Protein AF-A0A968E203-F1 (afdb_monomer)

Structure (mmCIF, N/CA/C/O backbone):
data_AF-A0A968E203-F1
#
_entry.id   AF-A0A968E203-F1
#
loop_
_atom_site.group_PDB
_atom_site.id
_atom_site.type_symbol
_atom_site.label_atom_id
_atom_site.label_alt_id
_atom_site.label_comp_id
_atom_site.label_asym_id
_atom_site.label_entity_id
_atom_site.label_seq_id
_atom_site.pdbx_PDB_ins_code
_atom_site.Cartn_x
_atom_site.Cartn_y
_atom_site.Cartn_z
_atom_site.occupancy
_atom_site.B_iso_or_equiv
_atom_site.auth_seq_id
_atom_site.auth_comp_id
_atom_site.auth_asym_id
_atom_site.auth_atom_id
_atom_site.pdbx_PDB_model_num
ATOM 1 N N . MET A 1 1 ? 39.521 -12.744 -16.227 1.00 68.19 1 MET A N 1
ATOM 2 C CA . MET A 1 1 ? 39.296 -13.565 -17.436 1.00 68.19 1 MET A CA 1
ATOM 3 C C . MET A 1 1 ? 38.280 -12.850 -18.309 1.00 68.19 1 MET A C 1
ATOM 5 O O . MET A 1 1 ? 37.305 -12.349 -17.764 1.00 68.19 1 MET A O 1
ATOM 9 N N . SER A 1 2 ? 38.528 -12.740 -19.611 1.00 76.44 2 SER A N 1
ATOM 10 C CA . SER A 1 2 ? 37.614 -12.122 -20.578 1.00 76.44 2 SER A CA 1
ATOM 11 C C . SER A 1 2 ? 37.130 -13.178 -21.565 1.00 76.44 2 SER A C 1
ATOM 13 O O . SER A 1 2 ? 37.914 -14.000 -22.032 1.00 76.44 2 SER A O 1
ATOM 15 N N . PHE A 1 3 ? 35.841 -13.147 -21.887 1.00 80.88 3 PHE A N 1
ATOM 16 C CA . PHE A 1 3 ? 35.245 -14.023 -22.888 1.00 80.88 3 PHE A CA 1
ATOM 17 C C . PHE A 1 3 ? 34.703 -13.145 -24.016 1.00 80.88 3 PHE A C 1
ATOM 19 O O . PHE A 1 3 ? 33.718 -12.440 -23.791 1.00 80.88 3 PHE A O 1
ATOM 26 N N . PRO A 1 4 ? 35.349 -13.117 -25.195 1.00 82.75 4 PRO A N 1
ATOM 27 C CA . PRO A 1 4 ? 34.879 -12.295 -26.304 1.00 82.75 4 PRO A CA 1
ATOM 28 C C . PRO A 1 4 ? 33.542 -12.841 -26.801 1.00 82.75 4 PRO A C 1
ATOM 30 O O . PRO A 1 4 ? 33.417 -14.052 -26.957 1.00 82.75 4 PRO A O 1
ATOM 33 N N . ILE A 1 5 ? 32.559 -11.980 -27.048 1.00 83.62 5 ILE A N 1
ATOM 34 C CA . ILE A 1 5 ? 31.243 -12.331 -27.600 1.00 83.62 5 ILE A CA 1
ATOM 35 C C . ILE A 1 5 ? 31.051 -11.476 -28.849 1.00 83.62 5 ILE A C 1
ATOM 37 O O . ILE A 1 5 ? 31.322 -10.277 -28.800 1.00 83.62 5 ILE A O 1
ATOM 41 N N . THR A 1 6 ? 30.584 -12.084 -29.935 1.00 85.69 6 THR A N 1
ATOM 42 C CA . THR A 1 6 ? 30.225 -11.371 -31.163 1.00 85.69 6 THR A CA 1
ATOM 43 C C . THR A 1 6 ? 28.711 -11.246 -31.2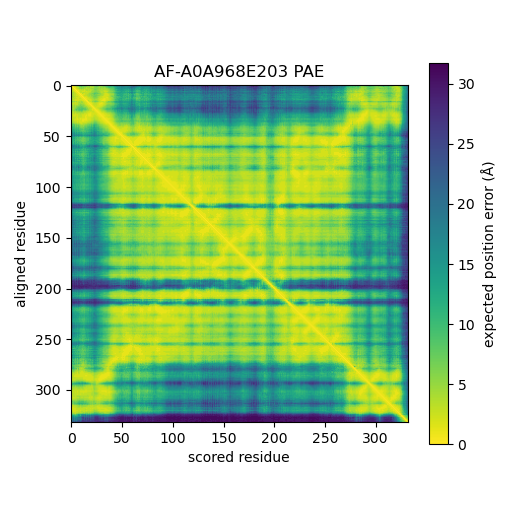18 1.00 85.69 6 THR A C 1
ATOM 45 O O . THR A 1 6 ? 28.013 -12.226 -30.968 1.00 85.69 6 THR A O 1
ATOM 48 N N . VAL A 1 7 ? 28.235 -10.044 -31.520 1.00 84.88 7 VAL A N 1
ATOM 49 C CA . VAL A 1 7 ? 26.845 -9.751 -31.876 1.00 84.88 7 VAL A CA 1
ATOM 50 C C . VAL A 1 7 ? 26.888 -9.304 -33.331 1.00 84.88 7 VAL A C 1
ATOM 52 O O . VAL A 1 7 ? 27.714 -8.463 -33.687 1.00 84.88 7 VAL A O 1
ATOM 55 N N . SER A 1 8 ? 26.065 -9.922 -34.167 1.00 85.94 8 SER A N 1
ATOM 56 C CA . SER A 1 8 ? 26.060 -9.747 -35.621 1.00 85.94 8 SER A CA 1
ATOM 57 C C . SER A 1 8 ? 25.568 -8.354 -36.017 1.00 85.94 8 SER A C 1
ATOM 59 O O . SER A 1 8 ? 26.107 -7.747 -36.939 1.00 85.94 8 SER A O 1
ATOM 61 N N . ASP A 1 9 ? 24.582 -7.830 -35.285 1.00 86.25 9 ASP A N 1
ATOM 62 C CA . ASP A 1 9 ? 24.093 -6.457 -35.408 1.00 86.25 9 ASP A CA 1
ATOM 63 C C . ASP A 1 9 ? 23.721 -5.906 -34.026 1.00 86.25 9 ASP A C 1
ATOM 65 O O . ASP A 1 9 ? 22.733 -6.316 -33.418 1.00 86.25 9 ASP A O 1
ATOM 69 N N . GLU A 1 10 ? 24.510 -4.951 -33.529 1.00 86.75 10 GLU A N 1
ATOM 70 C CA . GLU A 1 10 ? 24.298 -4.340 -32.212 1.00 86.75 10 GLU A CA 1
ATOM 71 C C . GLU A 1 10 ? 23.027 -3.482 -32.118 1.00 86.75 10 GLU A C 1
ATOM 73 O O . GLU A 1 10 ? 22.681 -3.034 -31.027 1.00 86.75 10 GLU A O 1
ATOM 78 N N . ASN A 1 11 ? 22.321 -3.226 -33.221 1.00 88.19 11 ASN A N 1
ATOM 79 C CA . ASN A 1 11 ? 21.019 -2.566 -33.168 1.00 88.19 11 ASN A CA 1
ATOM 80 C C . ASN A 1 11 ? 19.871 -3.555 -33.000 1.00 88.19 11 ASN A C 1
ATOM 82 O O . ASN A 1 11 ? 18.779 -3.133 -32.642 1.00 88.19 11 ASN A O 1
ATOM 86 N N . ASN A 1 12 ? 20.105 -4.851 -33.194 1.00 86.75 12 ASN A N 1
ATOM 87 C CA . ASN A 1 12 ? 19.070 -5.868 -33.137 1.00 86.75 12 ASN A CA 1
ATOM 88 C C . ASN A 1 12 ? 19.218 -6.753 -31.903 1.00 86.75 12 ASN A C 1
ATOM 90 O O . ASN A 1 12 ? 20.306 -6.984 -31.380 1.00 86.75 12 ASN A O 1
ATOM 94 N N . GLN A 1 13 ? 18.086 -7.250 -31.402 1.00 89.88 13 GLN A N 1
ATOM 95 C CA . GLN A 1 13 ? 18.133 -8.290 -30.380 1.00 89.88 13 GLN A CA 1
ATOM 96 C C . GLN A 1 13 ? 18.672 -9.582 -30.999 1.00 89.88 13 GLN A C 1
ATOM 98 O O . GLN A 1 13 ? 18.236 -9.995 -32.072 1.00 89.88 13 GLN A O 1
ATOM 103 N N . GLU A 1 14 ? 19.572 -10.259 -30.295 1.00 91.50 14 GLU A N 1
ATOM 104 C CA . GLU A 1 14 ? 20.193 -11.488 -30.789 1.00 91.50 14 GLU A CA 1
ATOM 105 C C . GLU A 1 14 ? 20.149 -12.558 -29.704 1.00 91.50 14 GLU A C 1
ATOM 107 O O . GLU A 1 14 ? 20.505 -12.307 -28.551 1.00 91.50 14 GLU A O 1
ATOM 112 N N . LYS A 1 15 ? 19.686 -13.765 -30.045 1.00 91.75 15 LYS A N 1
ATOM 113 C CA . LYS A 1 15 ? 19.798 -14.904 -29.131 1.00 91.75 15 LYS A CA 1
ATOM 114 C C . LYS A 1 15 ? 21.260 -15.303 -29.037 1.00 91.75 15 LYS A C 1
ATOM 116 O O . LYS A 1 15 ? 21.910 -15.543 -30.046 1.00 91.75 15 LYS A O 1
ATOM 121 N N . LEU A 1 16 ? 21.739 -15.425 -27.812 1.00 89.62 16 LEU A N 1
ATOM 122 C CA . LEU A 1 16 ? 23.056 -15.959 -27.520 1.00 89.62 16 LEU A CA 1
ATOM 123 C C . LEU A 1 16 ? 22.850 -17.377 -26.991 1.00 89.62 16 LEU A C 1
ATOM 125 O O . LEU A 1 16 ? 21.969 -17.602 -26.166 1.00 89.62 16 LEU A O 1
ATOM 129 N N . ASP A 1 17 ? 23.647 -18.332 -27.455 1.00 85.19 17 ASP A N 1
ATOM 130 C CA . ASP A 1 17 ? 23.663 -19.681 -26.885 1.00 85.19 17 ASP A CA 1
ATOM 131 C C . ASP A 1 17 ? 25.101 -20.089 -26.595 1.00 85.19 17 ASP A C 1
ATOM 133 O O . ASP A 1 17 ? 25.714 -20.922 -27.260 1.00 85.19 17 ASP A O 1
ATOM 137 N N . ARG A 1 18 ? 25.693 -19.386 -25.627 1.00 88.50 18 ARG A N 1
ATOM 138 C CA . ARG A 1 18 ? 27.087 -19.591 -25.247 1.00 88.50 18 ARG A CA 1
ATOM 139 C C . ARG A 1 18 ? 27.204 -19.838 -23.760 1.00 88.50 18 ARG A C 1
ATOM 141 O O . ARG A 1 18 ? 26.765 -19.026 -22.951 1.00 88.50 18 ARG A O 1
ATOM 148 N N . VAL A 1 19 ? 27.858 -20.939 -23.412 1.00 89.62 19 VAL A N 1
ATOM 149 C CA . VAL A 1 19 ? 28.188 -21.294 -22.032 1.00 89.62 19 VAL A CA 1
ATOM 150 C C . VAL A 1 19 ? 29.647 -20.939 -21.768 1.00 89.62 19 VAL A C 1
ATOM 152 O O . VAL A 1 19 ? 30.545 -21.375 -22.484 1.00 89.62 19 VAL A O 1
ATOM 155 N N . LEU A 1 20 ? 29.879 -20.130 -20.741 1.00 88.25 20 LEU A N 1
ATOM 156 C CA . LEU A 1 20 ? 31.192 -19.684 -20.300 1.00 88.25 20 LEU A CA 1
ATOM 157 C C . LEU A 1 20 ? 31.508 -20.348 -18.951 1.00 88.25 20 LEU A C 1
ATOM 159 O O . LEU A 1 20 ? 30.847 -20.031 -17.956 1.00 88.25 20 LEU A O 1
ATOM 163 N N . PRO A 1 21 ? 32.474 -21.278 -18.888 1.00 84.69 21 PRO A N 1
ATOM 164 C CA . PRO A 1 21 ? 32.909 -21.844 -17.618 1.00 84.69 21 PRO A CA 1
ATOM 165 C C . PRO A 1 21 ? 33.742 -20.819 -16.842 1.00 84.69 21 PRO A C 1
ATOM 167 O O . PRO A 1 21 ? 34.572 -20.117 -17.419 1.00 84.69 21 PRO A O 1
ATOM 170 N N . VAL A 1 22 ? 33.568 -20.752 -15.523 1.00 82.69 22 VAL A N 1
ATOM 171 C CA . VAL A 1 22 ? 34.446 -19.953 -14.658 1.00 82.69 22 VAL A CA 1
ATOM 172 C C . VAL A 1 22 ? 35.556 -20.861 -14.133 1.00 82.69 22 VAL A C 1
ATOM 174 O O . VAL A 1 22 ? 35.322 -21.704 -13.267 1.00 82.69 22 VAL A O 1
ATOM 177 N N . MET A 1 23 ? 36.764 -20.703 -14.685 1.00 78.81 23 MET A N 1
ATOM 178 C CA . MET A 1 23 ? 37.922 -21.550 -14.365 1.00 78.81 23 MET A CA 1
ATOM 179 C C . MET A 1 23 ? 38.151 -21.682 -12.855 1.00 78.81 23 MET A C 1
ATOM 181 O O . MET A 1 23 ? 38.143 -20.689 -12.131 1.00 78.81 23 MET A O 1
ATOM 185 N N . GLY A 1 24 ? 38.387 -22.916 -12.402 1.00 76.25 24 GLY A N 1
ATOM 186 C CA . GLY A 1 24 ? 38.618 -23.226 -10.988 1.00 76.25 24 GLY A CA 1
ATOM 187 C C . GLY A 1 24 ? 37.353 -23.264 -10.124 1.00 76.25 24 GLY A C 1
ATOM 188 O O . GLY A 1 24 ? 37.464 -23.370 -8.908 1.00 76.25 24 GLY A O 1
ATOM 189 N N . THR A 1 25 ? 36.158 -23.187 -10.720 1.00 78.94 25 THR A N 1
ATOM 190 C CA . THR A 1 25 ? 34.877 -23.265 -10.002 1.00 78.94 25 THR A CA 1
ATOM 191 C C . THR A 1 25 ? 33.866 -24.134 -10.766 1.00 78.94 25 THR A C 1
ATOM 193 O O . THR A 1 25 ? 33.997 -24.290 -11.981 1.00 78.94 25 THR A O 1
ATOM 196 N N . PRO A 1 26 ? 32.822 -24.666 -10.103 1.00 82.56 26 PRO A N 1
ATOM 197 C CA . PRO A 1 26 ? 31.726 -25.363 -10.783 1.00 82.56 26 PRO A CA 1
ATOM 198 C C . PRO A 1 26 ? 30.728 -24.414 -11.483 1.00 82.56 26 PRO A C 1
ATOM 200 O O . PRO A 1 26 ? 29.730 -24.875 -12.033 1.00 82.56 26 PRO A O 1
ATOM 203 N N . LEU A 1 27 ? 30.971 -23.096 -11.472 1.00 86.62 27 LEU A N 1
ATOM 204 C CA . LEU A 1 27 ? 30.062 -22.093 -12.031 1.00 86.62 27 LEU A CA 1
ATOM 205 C C . LEU A 1 27 ? 30.072 -22.101 -13.563 1.00 86.62 27 LEU A C 1
ATOM 207 O O . LEU A 1 27 ? 31.130 -22.036 -14.200 1.00 86.62 27 LEU A O 1
ATOM 211 N N . LYS A 1 28 ? 28.875 -22.078 -14.154 1.00 89.88 28 LYS A N 1
ATOM 212 C CA . LYS A 1 28 ? 28.668 -21.887 -15.595 1.00 89.88 28 LYS A CA 1
ATOM 213 C C . LYS A 1 28 ? 27.819 -20.646 -15.831 1.00 89.88 28 LYS A C 1
ATOM 215 O O . LYS A 1 28 ? 26.779 -20.473 -15.207 1.00 89.88 28 LYS A O 1
ATOM 220 N N . ILE A 1 29 ? 28.242 -19.786 -16.749 1.00 90.00 29 ILE A N 1
ATOM 221 C CA . ILE A 1 29 ? 27.472 -18.609 -17.159 1.00 90.00 29 ILE A CA 1
ATOM 222 C C . ILE A 1 29 ? 26.943 -18.875 -18.558 1.00 90.00 29 ILE A C 1
ATOM 224 O O . ILE A 1 29 ? 27.720 -18.938 -19.507 1.00 90.00 29 ILE A O 1
ATOM 228 N N . ARG A 1 30 ? 25.631 -19.026 -18.710 1.00 92.75 30 ARG A N 1
ATOM 229 C CA . ARG A 1 30 ? 25.005 -19.181 -20.022 1.00 92.75 30 ARG A CA 1
ATOM 230 C C . ARG A 1 30 ? 24.448 -17.850 -20.488 1.00 92.75 30 ARG A C 1
ATOM 232 O O . ARG A 1 30 ? 23.507 -17.330 -19.900 1.00 92.75 30 ARG A O 1
ATOM 239 N N . LEU A 1 31 ? 25.021 -17.298 -21.545 1.00 92.50 31 LEU A N 1
ATOM 240 C CA . LEU A 1 31 ? 24.477 -16.125 -22.219 1.00 92.50 31 LEU A CA 1
ATOM 241 C C . LEU A 1 31 ? 23.234 -16.558 -22.989 1.00 92.50 31 LEU A C 1
ATOM 243 O O . LEU A 1 31 ? 23.281 -17.583 -23.663 1.00 92.50 31 LEU A O 1
ATOM 247 N N . ARG A 1 32 ? 22.142 -15.806 -22.857 1.00 92.19 32 ARG A N 1
ATOM 248 C CA . ARG A 1 32 ? 20.834 -16.134 -23.441 1.00 92.19 32 ARG A CA 1
ATOM 249 C C . ARG A 1 32 ? 20.450 -15.179 -24.557 1.00 92.19 32 ARG A C 1
ATOM 251 O O . ARG A 1 32 ? 19.919 -15.596 -25.582 1.00 92.19 32 ARG A O 1
ATOM 258 N N . GLN A 1 33 ? 20.665 -13.885 -24.343 1.00 92.62 33 GLN A N 1
ATOM 259 C CA . GLN A 1 33 ? 20.172 -12.873 -25.265 1.00 92.62 33 GLN A CA 1
ATOM 260 C C . GLN A 1 33 ? 20.940 -11.564 -25.125 1.00 92.62 33 GLN A C 1
ATOM 262 O O . GLN A 1 33 ? 21.216 -11.118 -24.014 1.00 92.62 33 GLN A O 1
ATOM 267 N N . TYR A 1 34 ? 21.237 -10.937 -26.254 1.00 92.19 34 TYR A N 1
ATOM 268 C CA . TYR A 1 34 ? 21.656 -9.550 -26.351 1.00 92.19 34 TYR A CA 1
ATOM 269 C C . TYR A 1 34 ? 20.438 -8.641 -26.548 1.00 92.19 34 TYR A C 1
ATOM 271 O O . TYR A 1 34 ? 19.552 -8.939 -27.354 1.00 92.19 34 TYR A O 1
ATOM 279 N N . LEU A 1 35 ? 20.402 -7.534 -25.806 1.00 92.56 35 LEU A N 1
ATOM 280 C CA . LEU A 1 35 ? 19.361 -6.513 -25.868 1.00 92.56 35 LEU A CA 1
ATOM 281 C C . LEU A 1 35 ? 20.011 -5.152 -26.176 1.00 92.56 35 LEU A C 1
ATOM 283 O O . LEU A 1 35 ? 20.765 -4.670 -25.331 1.00 92.56 35 LEU A O 1
ATOM 287 N N . PRO A 1 36 ? 19.723 -4.512 -27.323 1.00 91.88 36 PRO A N 1
ATOM 288 C CA . PRO A 1 36 ? 20.281 -3.199 -27.677 1.00 91.88 36 PRO A CA 1
ATOM 289 C C . PRO A 1 36 ? 19.726 -2.039 -26.827 1.00 91.88 36 PRO A C 1
ATOM 291 O O . PRO A 1 36 ? 20.427 -1.057 -26.555 1.00 91.88 36 PRO A O 1
ATOM 294 N N . ASP A 1 37 ? 18.488 -2.161 -26.341 1.00 91.19 37 ASP A N 1
ATOM 295 C CA . ASP A 1 37 ? 17.855 -1.201 -25.433 1.00 91.19 37 ASP A CA 1
ATOM 296 C C . ASP A 1 37 ? 17.094 -1.929 -24.321 1.00 91.19 37 ASP A C 1
ATOM 298 O O . ASP A 1 37 ? 15.875 -2.127 -24.384 1.00 91.19 37 ASP A O 1
ATOM 302 N N . LEU A 1 38 ? 17.832 -2.322 -23.278 1.00 89.25 38 LEU A N 1
ATOM 303 C CA . LEU A 1 38 ? 17.272 -2.902 -22.065 1.00 89.25 38 LEU A CA 1
ATOM 304 C C . LEU A 1 38 ? 16.271 -1.939 -21.424 1.00 89.25 38 LEU A C 1
ATOM 306 O O . LEU A 1 38 ? 16.613 -0.837 -20.983 1.00 89.25 38 LEU A O 1
ATOM 310 N N . LYS A 1 39 ? 15.037 -2.411 -21.253 1.00 88.00 39 LYS A N 1
ATOM 311 C CA . LYS A 1 39 ? 14.027 -1.732 -20.447 1.00 88.00 39 LYS A CA 1
ATOM 312 C C . LYS A 1 39 ? 13.314 -2.707 -19.532 1.00 88.00 39 LYS A C 1
ATOM 314 O O . LYS A 1 39 ? 12.958 -3.818 -19.910 1.00 88.00 39 LYS A O 1
ATOM 319 N N . TRP A 1 40 ? 13.047 -2.229 -18.329 1.00 84.00 40 TRP A N 1
ATOM 320 C CA . TRP A 1 40 ? 12.225 -2.927 -17.359 1.00 84.00 40 TRP A CA 1
ATOM 321 C C . TRP A 1 40 ? 10.763 -2.675 -17.717 1.00 84.00 40 TRP A C 1
ATOM 323 O O . TRP A 1 40 ? 10.304 -1.528 -17.713 1.00 84.00 40 TRP A O 1
ATOM 333 N N . LYS A 1 41 ? 10.029 -3.735 -18.053 1.00 88.31 41 LYS A N 1
ATOM 334 C CA . LYS A 1 41 ? 8.592 -3.676 -18.314 1.00 88.31 41 LYS A CA 1
ATOM 335 C C . LYS A 1 41 ? 7.866 -4.229 -17.101 1.00 88.31 41 LYS A C 1
ATOM 337 O O . LYS A 1 41 ? 8.047 -5.379 -16.724 1.00 88.31 41 LYS A O 1
ATOM 342 N N . THR A 1 42 ? 7.035 -3.394 -16.489 1.00 89.94 42 THR A N 1
ATOM 343 C CA . THR A 1 42 ? 6.164 -3.818 -15.391 1.00 89.94 42 THR A CA 1
ATOM 344 C C . THR A 1 42 ? 4.751 -4.017 -15.919 1.00 89.94 42 THR A C 1
ATOM 346 O O . THR A 1 42 ? 4.238 -3.167 -16.646 1.00 89.94 42 THR A O 1
ATOM 349 N N . THR A 1 43 ? 4.141 -5.146 -15.574 1.00 92.81 43 THR A N 1
ATOM 350 C CA . THR A 1 43 ? 2.773 -5.511 -15.955 1.00 92.81 43 THR A CA 1
ATOM 351 C C . THR A 1 43 ? 2.027 -6.107 -14.765 1.00 92.81 43 THR A C 1
ATOM 353 O O . THR A 1 43 ? 2.644 -6.563 -13.801 1.00 92.81 43 THR A O 1
ATOM 356 N N . ALA A 1 44 ? 0.697 -6.092 -14.832 1.00 94.00 44 ALA A N 1
ATOM 357 C CA . ALA A 1 44 ? -0.152 -6.886 -13.957 1.00 94.00 44 ALA A CA 1
ATOM 358 C C . ALA A 1 44 ? -0.472 -8.215 -14.649 1.00 94.00 44 ALA A C 1
ATOM 360 O O . ALA A 1 44 ? -0.859 -8.218 -15.818 1.00 94.00 44 ALA A O 1
ATOM 361 N N . VAL A 1 45 ? -0.309 -9.321 -13.929 1.00 93.81 45 VAL A N 1
ATOM 362 C CA . VAL A 1 45 ? -0.628 -10.672 -14.402 1.00 93.81 45 VAL A CA 1
ATOM 363 C C . VAL A 1 45 ? -1.685 -11.263 -13.483 1.00 93.81 45 VAL A C 1
ATOM 365 O O . VAL A 1 45 ? -1.554 -11.167 -12.262 1.00 93.81 45 VAL A O 1
ATOM 368 N N . GLU A 1 46 ? -2.722 -11.857 -14.066 1.00 93.44 46 GLU A N 1
ATOM 369 C CA . GLU A 1 46 ? -3.782 -12.525 -13.316 1.00 93.44 46 GLU A CA 1
ATOM 370 C C . GLU A 1 46 ? -3.221 -13.703 -12.505 1.00 93.44 46 GLU A C 1
ATOM 372 O O . GLU A 1 46 ? -2.405 -14.494 -12.980 1.00 93.44 46 GLU A O 1
ATOM 377 N N . HIS A 1 47 ? -3.638 -13.802 -11.248 1.00 91.75 47 HIS A N 1
ATOM 378 C CA . HIS A 1 47 ? -3.197 -14.809 -10.302 1.00 91.75 47 HIS A CA 1
ATOM 379 C C . HIS A 1 47 ? -4.239 -14.992 -9.194 1.00 91.75 47 HIS A C 1
ATOM 381 O O . HIS A 1 47 ? -4.646 -14.029 -8.549 1.00 91.75 47 HIS A O 1
ATOM 387 N N . LYS A 1 48 ? -4.617 -16.238 -8.884 1.00 85.88 48 LYS A N 1
ATOM 388 C CA . LYS A 1 48 ? -5.689 -16.539 -7.911 1.00 85.88 48 LYS A CA 1
ATOM 389 C C . LYS A 1 48 ? -5.438 -15.986 -6.502 1.00 85.88 48 LYS A C 1
ATOM 391 O O . LYS A 1 48 ? -6.374 -15.560 -5.841 1.00 85.88 48 LYS A O 1
ATOM 396 N N . SER A 1 49 ? -4.186 -15.977 -6.040 1.00 84.12 49 SER A N 1
ATOM 397 C CA . SER A 1 49 ? -3.800 -15.358 -4.755 1.00 84.12 49 SER A CA 1
ATOM 398 C C . SER A 1 49 ? -3.380 -13.885 -4.880 1.00 84.12 49 SER A C 1
ATOM 400 O O . SER A 1 49 ? -2.897 -13.282 -3.918 1.00 84.12 49 SER A O 1
ATOM 402 N N . GLY A 1 50 ? -3.518 -13.317 -6.080 1.00 87.00 50 GLY A N 1
ATOM 403 C CA . GLY A 1 50 ? -3.193 -11.934 -6.385 1.00 87.00 50 GLY A CA 1
ATOM 404 C C . GLY A 1 50 ? -4.057 -10.948 -5.604 1.00 87.00 50 GLY A C 1
ATOM 405 O O . GLY A 1 50 ? -5.151 -11.259 -5.133 1.00 87.00 50 GLY A O 1
ATOM 406 N N . GLY A 1 51 ? -3.523 -9.743 -5.438 1.00 92.62 51 GLY A N 1
ATOM 407 C CA . GLY A 1 51 ? -4.238 -8.639 -4.811 1.00 92.62 51 GLY A CA 1
ATOM 408 C C . GLY A 1 51 ? -5.003 -7.815 -5.832 1.00 92.62 51 GLY A C 1
ATOM 409 O O . GLY A 1 51 ? -5.213 -8.228 -6.969 1.00 92.62 51 GLY A O 1
ATOM 410 N N . ILE A 1 52 ? -5.368 -6.606 -5.427 1.00 96.38 52 ILE A N 1
ATOM 411 C CA . ILE A 1 52 ? -5.803 -5.573 -6.360 1.00 96.38 52 ILE A CA 1
ATOM 412 C C . ILE A 1 52 ? -4.569 -4.763 -6.751 1.00 96.38 52 ILE A C 1
ATOM 414 O O . ILE A 1 52 ? -3.805 -4.332 -5.881 1.00 96.38 52 ILE A O 1
ATOM 418 N N . VAL A 1 53 ? -4.369 -4.574 -8.052 1.00 97.44 53 VAL A N 1
ATOM 419 C CA . VAL A 1 53 ? -3.254 -3.812 -8.621 1.00 97.44 53 VAL A CA 1
ATOM 420 C C . VAL A 1 53 ? -3.802 -2.603 -9.365 1.00 97.44 53 VAL A C 1
ATOM 422 O O . VAL A 1 53 ? -4.695 -2.743 -10.193 1.00 97.44 53 VAL A O 1
ATOM 425 N N . ALA A 1 54 ? -3.250 -1.420 -9.114 1.00 97.69 54 ALA A N 1
ATOM 426 C CA . ALA A 1 54 ? -3.597 -0.203 -9.838 1.00 97.69 54 ALA A CA 1
ATOM 427 C C . ALA A 1 54 ? -2.406 0.278 -10.667 1.00 97.69 54 ALA A C 1
ATOM 429 O O . ALA A 1 54 ? -1.296 0.422 -10.148 1.00 97.69 54 ALA A O 1
ATOM 430 N N . LYS A 1 55 ? -2.650 0.557 -11.949 1.00 97.75 55 LYS A N 1
ATOM 431 C CA . LYS A 1 55 ? -1.723 1.295 -12.802 1.00 97.75 55 LYS A CA 1
ATOM 432 C C . LYS A 1 55 ? -2.078 2.774 -12.733 1.00 97.75 55 LYS A C 1
ATOM 434 O O . LYS A 1 55 ? -3.202 3.153 -13.060 1.00 97.75 55 LYS A O 1
ATOM 439 N N . LEU A 1 56 ? -1.112 3.588 -12.339 1.00 97.81 56 LEU A N 1
ATOM 440 C CA . LEU A 1 56 ? -1.207 5.039 -12.331 1.00 97.81 56 LEU A CA 1
ATOM 441 C C . LEU A 1 56 ? -0.224 5.618 -13.347 1.00 97.81 56 LEU A C 1
ATOM 443 O O . LEU A 1 56 ? 0.881 5.091 -13.489 1.00 97.81 56 LEU A O 1
ATOM 447 N N . THR A 1 57 ? -0.572 6.735 -13.974 1.00 97.44 57 THR A N 1
ATOM 448 C CA . THR A 1 57 ? 0.398 7.559 -14.703 1.00 97.44 57 THR A CA 1
ATOM 449 C C . THR A 1 57 ? 0.529 8.899 -14.002 1.00 97.44 57 THR A C 1
ATOM 451 O O . THR A 1 57 ? -0.437 9.640 -13.861 1.00 97.44 57 THR A O 1
ATOM 454 N N . ILE A 1 58 ? 1.740 9.214 -13.555 1.00 95.62 58 ILE A N 1
ATOM 455 C CA . ILE A 1 58 ? 2.103 10.527 -13.027 1.00 95.62 58 ILE A CA 1
ATOM 456 C C . ILE A 1 58 ? 2.519 11.407 -14.199 1.00 95.62 58 ILE A C 1
ATOM 458 O O . ILE A 1 58 ? 3.353 11.003 -15.013 1.00 95.62 58 ILE A O 1
ATOM 462 N N . THR A 1 59 ? 1.963 12.612 -14.263 1.00 96.19 59 THR A N 1
ATOM 463 C CA . THR A 1 59 ? 2.296 13.622 -15.269 1.00 96.19 59 THR A CA 1
ATOM 464 C C . THR A 1 59 ? 2.669 14.942 -14.611 1.00 96.19 59 THR A C 1
ATOM 466 O O . THR A 1 59 ? 2.172 15.271 -13.534 1.00 96.19 59 THR A O 1
ATOM 469 N N . GLY A 1 60 ? 3.549 15.696 -15.258 1.00 93.12 60 GLY A N 1
ATOM 470 C CA . GLY A 1 60 ? 3.900 17.058 -14.878 1.00 93.12 60 GLY A CA 1
ATOM 471 C C . GLY A 1 60 ? 4.941 17.641 -15.821 1.00 93.12 60 GLY A C 1
ATOM 472 O O . GLY A 1 60 ? 5.183 17.093 -16.899 1.00 93.12 60 GLY A O 1
ATOM 473 N N . GLU A 1 61 ? 5.568 18.742 -15.417 1.00 89.88 61 GLU A N 1
ATOM 474 C CA . GLU A 1 61 ? 6.590 19.413 -16.222 1.00 89.88 61 GLU A CA 1
ATOM 475 C C . GLU A 1 61 ? 7.744 18.451 -16.551 1.00 89.88 61 GLU A C 1
ATOM 477 O O . GLU A 1 61 ? 8.487 18.018 -15.674 1.00 89.88 61 GLU A O 1
ATOM 482 N N . ASN A 1 62 ? 7.851 18.069 -17.828 1.00 88.19 62 ASN A N 1
ATOM 483 C CA . ASN A 1 62 ? 8.826 17.100 -18.345 1.00 88.19 62 ASN A CA 1
ATOM 484 C C . ASN A 1 62 ? 8.799 15.716 -17.664 1.00 88.19 62 ASN A C 1
ATOM 486 O O . ASN A 1 62 ? 9.735 14.930 -17.814 1.00 88.19 62 ASN A O 1
ATOM 490 N N . LEU A 1 63 ? 7.719 15.385 -16.949 1.00 89.69 63 LEU A N 1
ATOM 491 C CA . LEU A 1 63 ? 7.549 14.110 -16.262 1.00 89.69 63 LEU A CA 1
ATOM 492 C C . LEU A 1 63 ? 6.359 13.353 -16.842 1.00 89.69 63 LEU A C 1
ATOM 494 O O . LEU A 1 63 ? 5.224 13.828 -16.823 1.00 89.69 63 LEU A O 1
ATOM 498 N N . LYS A 1 64 ? 6.614 12.121 -17.281 1.00 94.06 64 LYS A N 1
ATOM 499 C CA . LYS A 1 64 ? 5.580 11.116 -17.522 1.00 94.06 64 LYS A CA 1
ATOM 500 C C . LYS A 1 64 ? 6.088 9.769 -17.038 1.00 94.06 64 LYS A C 1
ATOM 502 O O . LYS A 1 64 ? 7.015 9.211 -17.622 1.00 94.06 64 LYS A O 1
ATOM 507 N N . GLN A 1 65 ? 5.498 9.261 -15.965 1.00 92.12 65 GLN A N 1
ATOM 508 C CA . GLN A 1 65 ? 5.951 8.033 -15.323 1.00 92.12 65 GLN A CA 1
ATOM 509 C C . GLN A 1 65 ? 4.779 7.115 -15.005 1.00 92.12 65 GLN A C 1
ATOM 511 O O . GLN A 1 65 ? 3.832 7.513 -14.334 1.00 92.12 65 GLN A O 1
ATOM 516 N N . ASP A 1 66 ? 4.897 5.857 -15.419 1.00 94.25 66 ASP A N 1
ATOM 517 C CA . ASP A 1 66 ? 3.978 4.805 -15.005 1.00 94.25 66 ASP A CA 1
ATOM 518 C C . ASP A 1 66 ? 4.390 4.249 -13.638 1.00 94.25 66 ASP A C 1
ATOM 520 O O . ASP A 1 66 ? 5.554 3.918 -13.395 1.00 94.25 66 ASP A O 1
ATOM 524 N N . VAL A 1 67 ? 3.410 4.113 -12.752 1.00 94.81 67 VAL A N 1
ATOM 525 C CA . VAL A 1 67 ? 3.548 3.554 -11.410 1.00 94.81 67 VAL A CA 1
ATOM 526 C C . VAL A 1 67 ? 2.548 2.422 -11.237 1.00 94.81 67 VAL A C 1
ATOM 528 O O . VAL A 1 67 ? 1.398 2.512 -11.657 1.00 94.81 67 VAL A O 1
ATOM 531 N N . TRP A 1 68 ? 2.987 1.356 -10.577 1.00 96.62 68 TRP A N 1
ATOM 532 C CA . TRP A 1 68 ? 2.151 0.205 -10.261 1.00 96.62 68 TRP A CA 1
ATOM 533 C C . TRP A 1 68 ? 2.050 0.054 -8.751 1.00 96.62 68 TRP A C 1
ATOM 535 O O . TRP A 1 68 ? 3.072 -0.150 -8.091 1.00 96.62 68 TRP A O 1
ATOM 545 N N . LEU A 1 69 ? 0.829 0.148 -8.227 1.00 97.00 69 LEU A N 1
ATOM 546 C CA . LEU A 1 69 ? 0.528 -0.088 -6.819 1.00 97.00 69 LEU A CA 1
ATOM 547 C C . LEU A 1 69 ? -0.161 -1.439 -6.632 1.00 97.00 69 LEU A C 1
ATOM 549 O O . LEU A 1 69 ? -0.938 -1.851 -7.488 1.00 97.00 69 LEU A O 1
ATOM 553 N N . SER A 1 70 ? 0.090 -2.120 -5.515 1.00 95.88 70 SER A N 1
ATOM 554 C CA . SER A 1 70 ? -0.504 -3.425 -5.196 1.00 95.88 70 SER A CA 1
ATOM 555 C C . SER A 1 70 ? -0.956 -3.494 -3.746 1.00 95.88 70 SER A C 1
ATOM 557 O O . SER A 1 70 ? -0.242 -3.071 -2.839 1.00 95.88 70 SER A O 1
ATOM 559 N N . SER A 1 71 ? -2.133 -4.077 -3.511 1.00 93.62 71 SER A N 1
ATOM 560 C CA . SER A 1 71 ? -2.678 -4.220 -2.158 1.00 93.62 71 SER A CA 1
ATOM 561 C C . SER A 1 71 ? -1.926 -5.265 -1.340 1.00 93.62 71 SER A C 1
ATOM 563 O O . SER A 1 71 ? -1.920 -5.195 -0.112 1.00 93.62 71 SER A O 1
ATOM 565 N N . ASN A 1 72 ? -1.299 -6.232 -2.015 1.00 89.81 72 ASN A N 1
ATOM 566 C CA . ASN A 1 72 ? -0.673 -7.398 -1.393 1.00 89.81 72 ASN A CA 1
ATOM 567 C C . ASN A 1 72 ? 0.863 -7.332 -1.398 1.00 89.81 72 ASN A C 1
ATOM 569 O O . ASN A 1 72 ? 1.489 -8.187 -0.782 1.00 89.81 72 ASN A O 1
ATOM 573 N N . ASP A 1 73 ? 1.467 -6.335 -2.054 1.00 89.50 73 ASP A N 1
ATOM 574 C CA . ASP A 1 73 ? 2.917 -6.099 -2.041 1.00 89.50 73 ASP A CA 1
ATOM 575 C C . ASP A 1 73 ? 3.237 -4.858 -1.186 1.00 89.50 73 ASP A C 1
ATOM 577 O O . ASP A 1 73 ? 3.060 -3.733 -1.662 1.00 89.50 73 ASP A O 1
ATOM 581 N N . PRO A 1 74 ? 3.728 -5.027 0.059 1.00 85.19 74 PRO A N 1
ATOM 582 C CA . PRO A 1 74 ? 4.044 -3.912 0.952 1.00 85.19 74 PRO A CA 1
ATOM 583 C C . PRO A 1 74 ? 5.029 -2.894 0.366 1.00 85.19 74 PRO A C 1
ATOM 585 O O . PRO A 1 74 ? 4.948 -1.713 0.700 1.00 85.19 74 PRO A O 1
ATOM 588 N N . ALA A 1 75 ? 5.940 -3.313 -0.520 1.00 87.12 75 ALA A N 1
ATOM 589 C CA . ALA A 1 75 ? 6.907 -2.413 -1.147 1.00 87.12 75 ALA A CA 1
ATOM 590 C C . ALA A 1 75 ? 6.270 -1.528 -2.231 1.00 87.12 75 ALA A C 1
ATOM 592 O O . ALA A 1 75 ? 6.845 -0.512 -2.620 1.00 87.12 75 ALA A O 1
ATOM 593 N N . ARG A 1 76 ? 5.075 -1.895 -2.710 1.00 91.56 76 ARG A N 1
ATOM 594 C CA . ARG A 1 76 ? 4.338 -1.206 -3.777 1.00 91.56 76 ARG A CA 1
ATOM 595 C C . ARG A 1 76 ? 2.953 -0.743 -3.327 1.00 91.56 76 ARG A C 1
ATOM 597 O O . ARG A 1 76 ? 2.075 -0.533 -4.152 1.00 91.56 76 ARG A O 1
ATOM 604 N N . GLN A 1 77 ? 2.732 -0.552 -2.031 1.00 92.00 77 GLN A N 1
ATOM 605 C CA . GLN A 1 77 ? 1.457 -0.027 -1.530 1.00 92.00 77 GLN A CA 1
ATOM 606 C C . GLN A 1 77 ? 1.336 1.492 -1.657 1.00 92.00 77 GLN A C 1
ATOM 608 O O . GLN A 1 77 ? 0.232 2.023 -1.564 1.00 92.00 77 GLN A O 1
ATOM 613 N N . SER A 1 78 ? 2.435 2.217 -1.862 1.00 92.50 78 SER A N 1
ATOM 614 C CA . SER A 1 78 ? 2.385 3.672 -1.977 1.00 92.50 78 SER A CA 1
ATOM 615 C C . SER A 1 78 ? 3.554 4.256 -2.747 1.00 92.50 78 SER A C 1
ATOM 617 O O . SER A 1 78 ? 4.658 3.720 -2.718 1.00 92.50 78 SER A O 1
ATOM 619 N N . ILE A 1 79 ? 3.319 5.429 -3.319 1.00 91.00 79 ILE A N 1
ATOM 620 C CA . ILE A 1 79 ? 4.338 6.367 -3.778 1.00 91.00 79 ILE A CA 1
ATOM 621 C C . ILE A 1 79 ? 4.258 7.645 -2.951 1.00 91.00 79 ILE A C 1
ATOM 623 O O . ILE A 1 79 ? 3.173 8.143 -2.650 1.00 91.00 79 ILE A O 1
ATOM 627 N N . THR A 1 80 ? 5.411 8.193 -2.587 1.00 87.00 80 THR A N 1
ATOM 628 C CA . THR A 1 80 ? 5.507 9.433 -1.811 1.00 87.00 80 THR A CA 1
ATOM 629 C C . THR A 1 80 ? 6.693 10.254 -2.284 1.00 87.00 80 THR A C 1
ATOM 631 O O . THR A 1 80 ? 7.761 9.702 -2.535 1.00 87.00 80 THR A O 1
ATOM 634 N N . SER A 1 81 ? 6.522 11.567 -2.359 1.00 84.06 81 SER A N 1
ATOM 635 C CA . SER A 1 81 ? 7.546 12.530 -2.768 1.00 84.06 81 SER A CA 1
ATOM 636 C C . SER A 1 81 ? 7.283 13.895 -2.119 1.00 84.06 81 SER A C 1
ATOM 638 O O . SER A 1 81 ? 6.335 14.045 -1.344 1.00 84.06 81 SER A O 1
ATOM 640 N N . SER A 1 82 ? 8.099 14.901 -2.446 1.00 82.31 82 SER A N 1
ATOM 641 C CA . SER A 1 82 ? 7.867 16.290 -2.029 1.00 82.31 82 SER A CA 1
ATOM 642 C C . SER A 1 82 ? 6.609 16.908 -2.649 1.00 82.31 82 SER A C 1
ATOM 644 O O . SER A 1 82 ? 6.000 17.767 -2.020 1.00 82.31 82 SER A O 1
ATOM 646 N N . ILE A 1 83 ? 6.196 16.472 -3.846 1.00 84.31 83 ILE A N 1
ATOM 647 C CA . ILE A 1 83 ? 5.014 17.019 -4.533 1.00 84.31 83 ILE A CA 1
ATOM 648 C C . ILE A 1 83 ? 3.701 16.424 -4.012 1.00 84.31 83 ILE A C 1
ATOM 650 O O . ILE A 1 83 ? 2.655 17.049 -4.157 1.00 84.31 83 ILE A O 1
ATOM 654 N N . GLY A 1 84 ? 3.741 15.245 -3.387 1.00 88.56 84 GLY A N 1
ATOM 655 C CA . GLY A 1 84 ? 2.549 14.530 -2.942 1.00 88.56 84 GLY A CA 1
ATOM 656 C C . GLY A 1 84 ? 2.757 13.022 -2.862 1.00 88.56 84 GLY A C 1
ATOM 657 O O . GLY A 1 84 ? 3.886 12.520 -2.898 1.00 88.56 84 GLY A O 1
ATOM 658 N N . GLY A 1 85 ? 1.658 12.281 -2.748 1.00 91.75 85 GLY A N 1
ATOM 659 C CA . GLY A 1 85 ? 1.712 10.824 -2.707 1.00 91.75 85 GLY A CA 1
ATOM 660 C C . GLY A 1 85 ? 0.369 10.150 -2.935 1.00 91.75 85 GLY A C 1
ATOM 661 O O . GLY A 1 85 ? -0.685 10.739 -2.708 1.00 91.75 85 GLY A O 1
ATOM 662 N N . VAL A 1 86 ? 0.427 8.896 -3.367 1.00 94.75 86 VAL A N 1
ATOM 663 C CA . VAL A 1 86 ? -0.739 8.035 -3.570 1.00 94.75 86 VAL A CA 1
ATOM 664 C C . VAL A 1 86 ? -0.467 6.711 -2.882 1.00 94.75 86 VAL A C 1
ATOM 666 O O . VAL A 1 86 ? 0.554 6.077 -3.143 1.00 94.75 86 VAL A O 1
ATOM 669 N N . ALA A 1 87 ? -1.368 6.290 -2.005 1.00 94.69 87 ALA A N 1
ATOM 670 C CA . ALA A 1 87 ? -1.360 4.959 -1.413 1.00 94.69 87 ALA A CA 1
ATOM 671 C C . ALA A 1 87 ? -2.545 4.145 -1.931 1.00 94.69 87 ALA A C 1
ATOM 673 O O . ALA A 1 87 ? -3.608 4.697 -2.185 1.00 94.69 87 ALA A O 1
ATOM 674 N N . LEU A 1 88 ? -2.380 2.834 -2.045 1.00 96.00 88 LEU A N 1
ATOM 675 C CA . LEU A 1 88 ? -3.448 1.889 -2.328 1.00 96.00 88 LEU A CA 1
ATOM 676 C C . LEU A 1 88 ? -3.779 1.136 -1.037 1.00 96.00 88 LEU A C 1
ATOM 678 O O . LEU A 1 88 ? -2.911 0.478 -0.460 1.00 96.00 88 LEU A O 1
ATOM 682 N N . LYS A 1 89 ? -5.030 1.221 -0.579 1.00 94.88 89 LYS A N 1
ATOM 683 C CA . LYS A 1 89 ? -5.498 0.514 0.621 1.00 94.88 89 LYS A CA 1
ATOM 684 C C . LYS A 1 89 ? -6.726 -0.320 0.296 1.00 94.88 89 LYS A C 1
ATOM 686 O O . LYS A 1 89 ? -7.617 0.121 -0.424 1.00 94.88 89 LYS A O 1
ATOM 691 N N . ARG A 1 90 ? -6.753 -1.542 0.826 1.00 93.75 90 ARG A N 1
ATOM 692 C CA . ARG A 1 90 ? -7.827 -2.504 0.588 1.00 93.75 90 ARG A CA 1
ATOM 693 C C . ARG A 1 90 ? -8.852 -2.467 1.718 1.00 93.75 90 ARG A C 1
ATOM 695 O O . ARG A 1 90 ? -8.458 -2.475 2.881 1.00 93.75 90 ARG A O 1
ATOM 702 N N . ILE A 1 91 ? -10.127 -2.490 1.348 1.00 94.94 91 ILE A N 1
ATOM 703 C CA . ILE A 1 91 ? -11.248 -2.924 2.188 1.00 94.94 91 ILE A CA 1
ATOM 704 C C . ILE A 1 91 ? -11.649 -4.328 1.713 1.00 94.94 91 ILE A C 1
ATOM 706 O O . ILE A 1 91 ? -11.592 -4.627 0.517 1.00 94.94 91 ILE A O 1
ATOM 710 N N . HIS A 1 92 ? -11.967 -5.224 2.641 1.00 92.81 92 HIS A N 1
ATOM 711 C CA . HIS A 1 92 ? -12.178 -6.638 2.338 1.00 92.81 92 HIS A CA 1
ATOM 712 C C . HIS A 1 92 ? -13.601 -6.935 1.869 1.00 92.81 92 HIS A C 1
ATOM 714 O O . HIS A 1 92 ? -13.755 -7.730 0.944 1.00 92.81 92 HIS A O 1
ATOM 720 N N . ASP A 1 93 ? -14.612 -6.281 2.449 1.00 92.44 93 ASP A N 1
ATOM 721 C CA . ASP A 1 93 ? -16.011 -6.438 2.041 1.00 92.44 93 ASP A CA 1
ATOM 722 C C . ASP A 1 93 ? -16.460 -5.269 1.141 1.00 92.44 93 ASP A C 1
ATOM 724 O O . ASP A 1 93 ? -16.619 -4.145 1.641 1.00 92.44 93 ASP A O 1
ATOM 728 N N . PRO A 1 94 ? -16.713 -5.503 -0.163 1.00 93.69 94 PRO A N 1
ATOM 729 C CA . PRO A 1 94 ? -17.152 -4.458 -1.088 1.00 93.69 94 PRO A CA 1
ATOM 730 C C . PRO A 1 94 ? -18.461 -3.778 -0.671 1.00 93.69 94 PRO A C 1
ATOM 732 O O . PRO A 1 94 ? -18.654 -2.598 -0.966 1.00 93.69 94 PRO A O 1
ATOM 735 N N . ASN A 1 95 ? -19.335 -4.468 0.067 1.00 94.62 95 ASN A N 1
ATOM 736 C CA . ASN A 1 95 ? -20.627 -3.920 0.487 1.00 94.62 95 ASN A CA 1
ATOM 737 C C . ASN A 1 95 ? -20.493 -2.881 1.609 1.00 94.62 95 ASN A C 1
ATOM 739 O O . ASN A 1 95 ? -21.409 -2.094 1.848 1.00 94.62 95 ASN A O 1
ATOM 743 N N . THR A 1 96 ? -19.351 -2.856 2.300 1.00 94.75 96 THR A N 1
ATOM 744 C CA . THR A 1 96 ? -19.107 -1.949 3.434 1.00 94.75 96 THR A CA 1
ATOM 745 C C . THR A 1 96 ? -18.335 -0.692 3.053 1.00 94.75 96 THR A C 1
ATOM 747 O O . THR A 1 96 ? -18.265 0.234 3.860 1.00 94.75 96 THR A O 1
ATOM 750 N N . VAL A 1 97 ? -17.798 -0.618 1.828 1.00 95.31 97 VAL A N 1
ATOM 751 C CA . VAL A 1 97 ? -16.894 0.457 1.383 1.00 95.31 97 VAL A CA 1
ATOM 752 C C . VAL A 1 97 ? -17.489 1.841 1.638 1.00 95.31 97 VAL A C 1
ATOM 754 O O . VAL A 1 97 ? -16.854 2.666 2.286 1.00 95.31 97 VAL A O 1
ATOM 757 N N . GLU A 1 98 ? -18.723 2.095 1.198 1.00 94.56 98 GLU A N 1
ATOM 758 C CA . GLU A 1 98 ? -19.374 3.403 1.375 1.00 94.56 98 GLU A CA 1
ATOM 759 C C . GLU A 1 98 ? -19.551 3.781 2.847 1.00 94.56 98 GLU A C 1
ATOM 761 O O . GLU A 1 98 ? -19.315 4.926 3.232 1.00 94.56 98 GLU A O 1
ATOM 766 N N . LYS A 1 99 ? -19.953 2.818 3.681 1.00 95.69 99 LYS A N 1
ATOM 767 C CA . LYS A 1 99 ? -20.144 3.039 5.115 1.00 95.69 99 LYS A CA 1
ATOM 768 C C . LYS A 1 99 ? -18.811 3.374 5.787 1.00 95.69 99 LYS A C 1
ATOM 770 O O . LYS A 1 99 ? -18.712 4.399 6.458 1.00 95.69 99 LYS A O 1
ATOM 775 N N . LEU A 1 100 ? -17.788 2.550 5.560 1.00 96.19 100 LEU A N 1
ATOM 776 C CA . LEU A 1 100 ? -16.464 2.734 6.153 1.00 96.19 100 LEU A CA 1
ATOM 777 C C . LEU A 1 100 ? -15.819 4.046 5.698 1.00 96.19 100 LEU A C 1
ATOM 779 O O . LEU A 1 100 ? -15.208 4.733 6.506 1.00 96.19 100 LEU A O 1
ATOM 783 N N . LEU A 1 101 ? -15.991 4.447 4.434 1.00 94.94 101 LEU A N 1
ATOM 784 C CA . LEU A 1 101 ? -15.482 5.731 3.944 1.00 94.94 101 LEU A CA 1
ATOM 785 C C . LEU A 1 101 ? -16.156 6.930 4.613 1.00 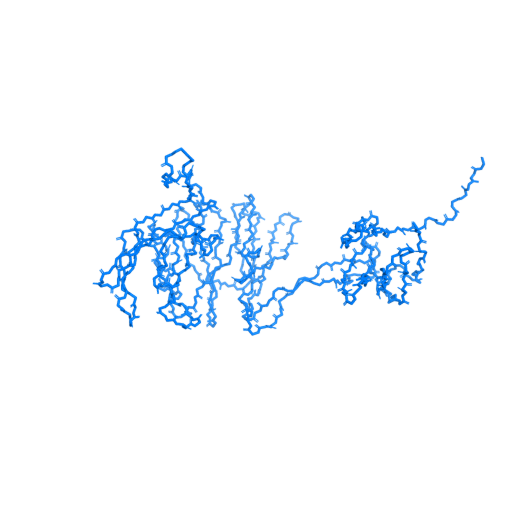94.94 101 LEU A C 1
ATOM 787 O O . LEU A 1 101 ? -15.465 7.888 4.950 1.00 94.94 101 LEU A O 1
ATOM 791 N N . ARG A 1 102 ? -17.476 6.886 4.835 1.00 94.62 102 ARG A N 1
ATOM 792 C CA . ARG A 1 102 ? -18.178 7.946 5.582 1.00 94.62 102 ARG A CA 1
ATOM 793 C C . ARG A 1 102 ? -17.660 8.056 7.011 1.00 94.62 102 ARG A C 1
ATOM 795 O O . ARG A 1 102 ? -17.455 9.161 7.497 1.00 94.62 102 ARG A O 1
ATOM 802 N N . GLU A 1 103 ? -17.426 6.922 7.664 1.00 94.88 103 GLU A N 1
ATOM 803 C CA . GLU A 1 103 ? -16.871 6.883 9.018 1.00 94.88 103 GLU A CA 1
ATOM 804 C C . GLU A 1 103 ? -15.402 7.336 9.066 1.00 94.88 103 GLU A C 1
ATOM 806 O O . GLU A 1 103 ? -15.010 7.984 10.030 1.00 94.88 103 GLU A O 1
ATOM 811 N N . LEU A 1 104 ? -14.602 7.053 8.032 1.00 93.56 104 LEU A N 1
ATOM 812 C CA . LEU A 1 104 ? -13.197 7.472 7.931 1.00 93.56 104 LEU A CA 1
ATOM 813 C C . LEU A 1 104 ? -13.007 8.980 7.722 1.00 93.56 104 LEU A C 1
ATOM 815 O O . LEU A 1 104 ? -11.924 9.487 7.997 1.00 93.56 104 LEU A O 1
ATOM 819 N N . ILE A 1 105 ? -14.026 9.692 7.231 1.00 92.25 105 ILE A N 1
ATOM 820 C CA . ILE A 1 105 ? -13.995 11.159 7.096 1.00 92.25 105 ILE A CA 1
ATOM 821 C C . ILE A 1 105 ? -14.083 11.856 8.468 1.00 92.25 105 ILE A C 1
ATOM 823 O O . ILE A 1 105 ? -13.704 13.022 8.595 1.00 92.25 105 ILE A O 1
ATOM 827 N N . ASP A 1 106 ? -14.558 11.156 9.501 1.00 90.38 106 ASP A N 1
ATOM 828 C CA . ASP A 1 106 ? -14.598 11.654 10.876 1.00 90.38 106 ASP A CA 1
ATOM 829 C C . ASP A 1 106 ? -13.189 12.021 11.377 1.00 90.38 106 ASP A C 1
ATOM 831 O O . ASP A 1 106 ? -12.236 11.258 11.214 1.00 90.38 106 ASP A O 1
ATOM 835 N N . ALA A 1 107 ? -13.050 13.181 12.025 1.00 85.75 107 ALA A N 1
ATOM 836 C CA . ALA A 1 107 ? -11.764 13.679 12.513 1.00 85.75 107 ALA A CA 1
ATOM 837 C C . ALA A 1 107 ? -11.106 12.766 13.568 1.00 85.75 107 ALA A C 1
ATOM 839 O O . ALA A 1 107 ? -9.882 12.785 13.712 1.00 85.75 107 ALA A O 1
ATOM 840 N N . ASN A 1 108 ? -11.899 11.961 14.280 1.00 88.88 108 ASN A N 1
ATOM 841 C CA . ASN A 1 108 ? -11.418 11.016 15.288 1.00 88.88 108 ASN A CA 1
ATOM 842 C C . ASN A 1 108 ? -11.058 9.643 14.700 1.00 88.88 108 ASN A C 1
ATOM 844 O O . ASN A 1 108 ? -10.515 8.794 15.412 1.00 88.88 108 ASN A O 1
ATOM 848 N N . ALA A 1 109 ? -11.350 9.398 13.418 1.00 92.56 109 ALA A N 1
ATOM 849 C CA . ALA A 1 109 ? -10.985 8.154 12.758 1.00 92.56 109 ALA A CA 1
ATOM 850 C C . ALA A 1 109 ? -9.476 8.107 12.474 1.00 92.56 109 ALA A C 1
ATOM 852 O O . ALA A 1 109 ? -8.889 9.022 11.894 1.00 92.56 109 ALA A O 1
ATOM 853 N N . VAL A 1 110 ? -8.829 7.005 12.862 1.00 91.19 110 VAL A N 1
ATOM 854 C CA . VAL A 1 110 ? -7.369 6.845 12.711 1.00 91.19 110 VAL A CA 1
ATOM 855 C C . VAL A 1 110 ? -6.968 5.751 11.722 1.00 91.19 110 VAL A C 1
ATOM 857 O O . VAL A 1 110 ? -5.827 5.719 11.258 1.00 91.19 110 VAL A O 1
ATOM 860 N N . GLY A 1 111 ? -7.889 4.861 11.355 1.00 93.94 111 GLY A N 1
ATOM 861 C CA . GLY A 1 111 ? -7.613 3.766 10.430 1.00 93.94 111 GLY A CA 1
ATOM 862 C C . GLY A 1 111 ? -8.724 2.729 10.372 1.00 93.94 111 GLY A C 1
ATOM 863 O O . GLY A 1 111 ? -9.821 2.955 10.875 1.00 93.94 111 GLY A O 1
ATOM 864 N N . ILE A 1 112 ? -8.404 1.579 9.783 1.00 95.62 112 ILE A N 1
ATOM 865 C CA . ILE A 1 112 ? -9.251 0.386 9.764 1.00 95.62 112 ILE A CA 1
ATOM 866 C C . ILE A 1 112 ? -8.585 -0.719 10.585 1.00 95.62 112 ILE A C 1
ATOM 868 O O . ILE A 1 112 ? -7.386 -0.976 10.442 1.00 95.62 112 ILE A O 1
ATOM 872 N N . LEU A 1 113 ? -9.368 -1.399 11.417 1.00 94.88 113 LEU A N 1
ATOM 873 C CA . LEU A 1 113 ? -9.007 -2.671 12.023 1.00 94.88 113 LEU A CA 1
ATOM 874 C C . LEU A 1 113 ? -9.703 -3.804 11.266 1.00 94.88 113 LEU A C 1
ATOM 876 O O . LEU A 1 113 ? -10.927 -3.891 11.281 1.00 94.88 113 LEU A O 1
ATOM 880 N N . SER A 1 114 ? -8.915 -4.686 10.658 1.00 94.19 114 SER A N 1
ATOM 881 C CA . SER A 1 114 ? -9.391 -5.946 10.087 1.00 94.19 114 SER A CA 1
ATOM 882 C C . SER A 1 114 ? -9.329 -7.039 11.154 1.00 94.19 114 SER A C 1
ATOM 884 O O . SER A 1 114 ? -8.261 -7.267 11.733 1.00 94.19 114 SER A O 1
ATOM 886 N N . VAL A 1 115 ? -10.447 -7.713 11.411 1.00 92.81 115 VAL A N 1
ATOM 887 C CA . VAL A 1 115 ? -10.613 -8.734 12.459 1.00 92.81 115 VAL A CA 1
ATOM 888 C C . VAL A 1 115 ? -11.054 -10.044 11.822 1.00 92.81 115 VAL A C 1
ATOM 890 O O . VAL A 1 115 ? -12.022 -10.066 11.070 1.00 92.81 115 VAL A O 1
ATOM 893 N N . TRP A 1 116 ? -10.375 -11.141 12.145 1.00 91.50 116 TRP A N 1
ATOM 894 C CA . TRP A 1 116 ? -10.763 -12.490 11.734 1.00 91.50 116 TRP A CA 1
ATOM 895 C C . TRP A 1 116 ? -11.458 -13.176 12.921 1.00 91.50 116 TRP A C 1
ATOM 897 O O . TRP A 1 116 ? -10.757 -13.575 13.853 1.00 91.50 116 TRP A O 1
ATOM 907 N N . PRO A 1 117 ? -12.808 -13.233 12.946 1.00 83.12 117 PRO A N 1
ATOM 908 C CA . PRO A 1 117 ? -13.566 -13.795 14.069 1.00 83.12 117 PRO A CA 1
ATOM 909 C C . PRO A 1 117 ? -13.419 -15.317 14.206 1.00 83.12 117 PRO A C 1
ATOM 911 O O . PRO A 1 117 ? -13.500 -15.815 15.321 1.00 83.12 117 PRO A O 1
ATOM 914 N N . ASP A 1 118 ? -13.142 -16.008 13.098 1.00 78.25 118 ASP A N 1
ATOM 915 C CA . ASP A 1 118 ? -12.930 -17.457 13.001 1.00 78.25 118 ASP A CA 1
ATOM 916 C C . ASP A 1 118 ? -11.706 -17.739 12.102 1.00 78.25 118 ASP A C 1
ATOM 918 O O . ASP A 1 118 ? -11.064 -16.808 11.603 1.00 78.25 118 ASP A O 1
ATOM 922 N N . ASP A 1 119 ? -11.451 -19.009 11.770 1.00 68.56 119 ASP A N 1
ATOM 923 C CA . ASP A 1 119 ? -10.488 -19.435 10.734 1.00 68.56 119 ASP A CA 1
ATOM 924 C C . ASP A 1 119 ? -10.921 -19.067 9.295 1.00 68.56 119 ASP A C 1
ATOM 926 O O . ASP A 1 119 ? -10.430 -19.617 8.306 1.00 68.56 119 ASP A O 1
ATOM 930 N N . SER A 1 120 ? -11.862 -18.130 9.145 1.00 67.62 120 SER A N 1
ATOM 931 C CA . SER A 1 120 ? -12.260 -17.612 7.842 1.00 67.62 120 SER A CA 1
ATOM 932 C C . SER A 1 120 ? -11.082 -16.887 7.179 1.00 67.62 120 SER A C 1
ATOM 934 O O . SER A 1 120 ? -10.209 -16.317 7.831 1.00 67.62 120 SER A O 1
ATOM 936 N N . ASN A 1 121 ? -11.058 -16.860 5.846 1.00 72.44 121 ASN A N 1
ATOM 937 C CA . ASN A 1 121 ? -10.052 -16.081 5.117 1.00 72.44 121 ASN A CA 1
ATOM 938 C C . ASN A 1 121 ? -10.433 -14.597 4.970 1.00 72.44 121 ASN A C 1
ATOM 940 O O . ASN A 1 121 ? -9.586 -13.786 4.587 1.00 72.44 121 ASN A O 1
ATOM 944 N N . THR A 1 122 ? -11.669 -14.223 5.311 1.00 84.38 122 THR A N 1
ATOM 945 C CA . THR A 1 122 ? -12.214 -12.880 5.076 1.00 84.38 122 THR A CA 1
ATOM 946 C C . THR A 1 122 ? -12.424 -12.153 6.404 1.00 84.38 122 THR A C 1
ATOM 948 O O . THR A 1 122 ? -13.284 -12.566 7.184 1.00 84.38 122 THR A O 1
ATOM 951 N N . PRO A 1 123 ? -11.669 -11.077 6.684 1.00 91.88 123 PRO A N 1
ATOM 952 C CA . PRO A 1 123 ? -11.872 -10.302 7.896 1.00 91.88 123 PRO A CA 1
ATOM 953 C C . PRO A 1 123 ? -13.120 -9.421 7.814 1.00 91.88 123 PRO A C 1
ATOM 955 O O . PRO A 1 123 ? -13.581 -9.052 6.734 1.00 91.88 123 PRO A O 1
ATOM 958 N N . LEU A 1 124 ? -13.591 -9.013 8.986 1.00 93.69 124 LEU A N 1
ATOM 959 C CA . LEU A 1 124 ? -14.491 -7.885 9.173 1.00 93.69 124 LEU A CA 1
ATOM 960 C C . LEU A 1 124 ? -13.659 -6.613 9.361 1.00 93.69 124 LEU A C 1
ATOM 962 O O . LEU A 1 124 ? -12.721 -6.605 10.160 1.00 93.69 124 LEU A O 1
ATOM 966 N N . ASP A 1 125 ? -14.001 -5.551 8.638 1.00 95.69 125 ASP A N 1
ATOM 967 C CA . ASP A 1 125 ? -13.312 -4.263 8.717 1.00 95.69 125 ASP A CA 1
ATOM 968 C C . ASP A 1 125 ? -14.115 -3.266 9.565 1.00 95.69 125 ASP A C 1
ATOM 970 O O . ASP A 1 125 ? -15.314 -3.075 9.354 1.00 95.69 125 ASP A O 1
ATOM 974 N N . TYR A 1 126 ? -13.438 -2.604 10.505 1.00 96.00 126 TYR A N 1
ATOM 975 C CA . TYR A 1 126 ? -14.015 -1.586 11.386 1.00 96.00 126 TYR A CA 1
ATOM 976 C C . TYR A 1 126 ? -13.205 -0.300 11.330 1.00 96.00 126 TYR A C 1
ATOM 978 O O . TYR A 1 126 ? -11.974 -0.353 11.375 1.00 96.00 126 TYR A O 1
ATOM 986 N N . VAL A 1 127 ? -13.868 0.856 11.305 1.00 95.94 127 VAL A N 1
ATOM 987 C CA . VAL A 1 127 ? -13.173 2.127 11.524 1.00 95.94 127 VAL A CA 1
ATOM 988 C C . VAL A 1 127 ? -12.731 2.217 12.980 1.00 95.94 127 VAL A C 1
ATOM 990 O O . VAL A 1 127 ? -13.486 1.932 13.905 1.00 95.94 127 VAL A O 1
ATOM 993 N N . VAL A 1 128 ? -11.473 2.595 13.179 1.00 95.50 128 VAL A N 1
ATOM 994 C CA . VAL A 1 128 ? -10.882 2.761 14.504 1.00 95.50 128 VAL A CA 1
ATOM 995 C C . VAL A 1 128 ? -11.076 4.198 14.955 1.00 95.50 128 VAL A C 1
ATOM 997 O O . VAL A 1 128 ? -10.510 5.114 14.353 1.00 95.50 128 VAL A O 1
ATOM 1000 N N . LYS A 1 129 ? -11.810 4.368 16.053 1.00 95.12 129 LYS A N 1
ATOM 1001 C CA . LYS A 1 129 ? -11.971 5.631 16.777 1.00 95.12 129 LYS A CA 1
ATOM 1002 C C . LYS A 1 129 ? -11.615 5.399 18.250 1.00 95.12 129 LYS A C 1
ATOM 1004 O O . LYS A 1 129 ? -12.322 4.650 18.926 1.00 95.12 129 LYS A O 1
ATOM 1009 N N . PRO A 1 130 ? -10.497 5.952 18.754 1.00 94.69 130 PRO A N 1
ATOM 1010 C CA . PRO A 1 130 ? -10.129 5.804 20.160 1.00 94.69 130 PRO A CA 1
ATOM 1011 C C . PRO A 1 130 ? -11.269 6.238 21.096 1.00 94.69 130 PRO A C 1
ATOM 1013 O O . PRO A 1 130 ? -11.923 7.248 20.856 1.00 94.69 130 PRO A O 1
ATOM 1016 N N . GLY A 1 131 ? -11.513 5.461 22.148 1.00 94.88 131 GLY A N 1
ATOM 1017 C CA . GLY A 1 131 ? -12.643 5.599 23.068 1.00 94.88 131 GLY A CA 1
ATOM 1018 C C . GLY A 1 131 ? -13.858 4.733 22.714 1.00 94.88 131 GLY A C 1
ATOM 1019 O O . GLY A 1 131 ? -14.666 4.445 23.596 1.00 94.88 131 GLY A O 1
ATOM 1020 N N . GLU A 1 132 ? -13.986 4.260 21.472 1.00 95.94 132 GLU A N 1
ATOM 1021 C CA . GLU A 1 132 ? -15.133 3.443 21.068 1.00 95.94 132 GLU A CA 1
ATOM 1022 C C . GLU A 1 132 ? -14.976 1.963 21.432 1.00 95.94 132 GLU A C 1
ATOM 1024 O O . GLU A 1 132 ? -13.875 1.418 21.562 1.00 95.94 132 GLU A O 1
ATOM 1029 N N . THR A 1 133 ? -16.122 1.300 21.601 1.00 96.62 133 THR A N 1
ATOM 1030 C CA . THR A 1 133 ? -16.222 -0.146 21.797 1.00 96.62 133 THR A CA 1
ATOM 1031 C C . THR A 1 133 ? -17.251 -0.725 20.840 1.00 96.62 133 THR A C 1
ATOM 1033 O O . THR A 1 133 ? -18.338 -0.174 20.692 1.00 96.62 133 THR A O 1
ATOM 1036 N N . LEU A 1 134 ? -16.929 -1.861 20.227 1.00 94.56 134 LEU A N 1
ATOM 1037 C CA . LEU A 1 134 ? -17.800 -2.568 19.297 1.00 94.56 134 LEU A CA 1
ATOM 1038 C C . LEU A 1 134 ? -17.882 -4.057 19.629 1.00 94.56 134 LEU A C 1
ATOM 1040 O O . LEU A 1 134 ? -16.938 -4.650 20.149 1.00 94.56 134 LEU A O 1
ATOM 1044 N N . ALA A 1 135 ? -19.025 -4.664 19.328 1.00 94.81 135 ALA A N 1
ATOM 1045 C CA . ALA A 1 135 ? -19.195 -6.109 19.401 1.00 94.81 135 ALA A CA 1
ATOM 1046 C C . ALA A 1 135 ? -18.756 -6.748 18.080 1.00 94.81 135 ALA A C 1
ATOM 1048 O O . ALA A 1 135 ? -19.094 -6.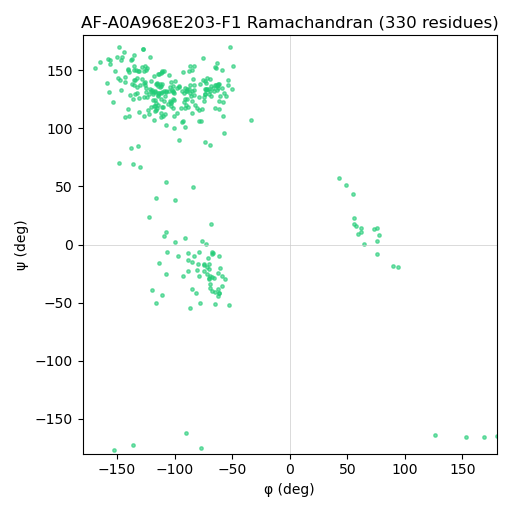245 17.006 1.00 94.81 135 ALA A O 1
ATOM 1049 N N . VAL A 1 136 ? -18.036 -7.867 18.155 1.00 92.94 136 VAL A N 1
ATOM 1050 C CA . VAL A 1 136 ? -17.680 -8.658 16.973 1.00 92.94 136 VAL A CA 1
ATOM 1051 C C . VAL A 1 136 ? -18.848 -9.608 16.670 1.00 92.94 136 VAL A C 1
ATOM 1053 O O . VAL A 1 136 ? -19.133 -10.492 17.485 1.00 92.94 136 VAL A O 1
ATOM 1056 N N . PRO A 1 137 ? -19.559 -9.440 15.536 1.00 90.50 137 PRO A N 1
ATOM 1057 C CA . PRO A 1 137 ? -20.757 -10.209 15.221 1.00 90.50 137 PRO A CA 1
ATOM 1058 C C . PRO A 1 137 ? -20.525 -11.714 15.300 1.00 90.50 137 PRO A C 1
ATOM 1060 O O . PRO A 1 137 ? -19.494 -12.204 14.851 1.00 90.50 137 PRO A O 1
ATOM 1063 N N . LYS A 1 138 ? -21.524 -12.440 15.817 1.00 88.12 138 LYS A N 1
ATOM 1064 C CA . LYS A 1 138 ? -21.518 -13.909 15.956 1.00 88.12 138 LYS A CA 1
ATOM 1065 C C . LYS A 1 138 ? -20.414 -14.469 16.864 1.00 88.12 138 LYS A C 1
ATOM 1067 O O . LYS A 1 138 ? -20.199 -15.674 16.875 1.00 88.12 138 LYS A O 1
ATOM 1072 N N . THR A 1 139 ? -19.762 -13.628 17.661 1.00 90.06 139 THR A N 1
ATOM 1073 C CA . THR A 1 139 ? -18.777 -14.061 18.657 1.00 90.06 139 THR A CA 1
ATOM 1074 C C . THR A 1 139 ? -19.109 -13.481 20.030 1.00 90.06 139 THR A C 1
ATOM 1076 O O . THR A 1 139 ? -19.931 -12.571 20.152 1.00 90.06 139 THR A O 1
ATOM 1079 N N . LYS A 1 140 ? -18.436 -13.980 21.072 1.00 91.94 140 LYS A N 1
ATOM 1080 C CA . LYS A 1 140 ? -18.507 -13.410 22.426 1.00 91.94 140 LYS A CA 1
ATOM 1081 C C . LYS A 1 140 ? -17.642 -12.156 22.610 1.00 91.94 140 LYS A C 1
ATOM 1083 O O . LYS A 1 140 ? -17.698 -11.531 23.665 1.00 91.94 140 LYS A O 1
ATOM 1088 N N . TYR A 1 141 ? -16.833 -11.796 21.612 1.00 93.81 141 TYR A N 1
ATOM 1089 C CA . TYR A 1 141 ? -15.798 -10.786 21.771 1.00 93.81 141 TYR A CA 1
ATOM 1090 C C . TYR A 1 141 ? -16.330 -9.358 21.625 1.00 93.81 141 TYR A C 1
ATOM 1092 O O . TYR A 1 141 ? -17.068 -9.031 20.689 1.00 93.81 141 TYR A O 1
ATOM 1100 N N . LYS A 1 142 ? -15.872 -8.474 22.512 1.00 95.81 142 LYS A N 1
ATOM 1101 C CA . LYS A 1 142 ? -15.998 -7.019 22.378 1.00 95.81 142 LYS A CA 1
ATOM 1102 C C . LYS A 1 142 ? -14.618 -6.399 22.213 1.00 95.81 142 LYS A C 1
ATOM 1104 O O . LYS A 1 142 ? -13.678 -6.762 22.916 1.00 95.81 142 LYS A O 1
ATOM 1109 N N . LEU A 1 143 ? -14.503 -5.454 21.290 1.00 95.62 143 LEU A N 1
ATOM 1110 C CA . LEU A 1 143 ? -13.274 -4.726 20.999 1.00 95.62 143 LEU A CA 1
ATOM 1111 C C . LEU A 1 143 ? -13.412 -3.290 21.480 1.00 95.62 143 LEU A C 1
ATOM 1113 O O . LEU A 1 143 ? -14.319 -2.595 21.038 1.00 95.62 143 LEU A O 1
ATOM 1117 N N . SER A 1 144 ? -12.504 -2.834 22.339 1.00 96.88 144 SER A N 1
ATOM 1118 C CA . SER A 1 144 ? -12.368 -1.419 22.699 1.00 96.88 144 SER A CA 1
ATOM 1119 C C . SER A 1 144 ? -11.085 -0.844 22.107 1.00 96.88 144 SER A C 1
ATOM 1121 O O . SER A 1 144 ? -10.008 -1.424 22.268 1.00 96.88 144 SER A O 1
ATOM 1123 N N . PHE A 1 145 ? -11.178 0.319 21.470 1.00 95.94 145 PHE A N 1
ATOM 1124 C CA . PHE A 1 145 ? -10.025 1.065 20.974 1.00 95.94 145 PHE A CA 1
ATOM 1125 C C . PHE A 1 145 ? -9.563 2.028 22.059 1.00 95.94 145 PHE A C 1
ATOM 1127 O O . PHE A 1 145 ? -10.181 3.058 22.285 1.00 95.94 145 PHE A O 1
ATOM 1134 N N . LEU A 1 146 ? -8.508 1.676 22.786 1.00 95.56 146 LEU A N 1
ATOM 1135 C CA . LEU A 1 146 ? -8.124 2.414 23.988 1.00 95.56 146 LEU A CA 1
ATOM 1136 C C . LEU A 1 146 ? -7.323 3.676 23.677 1.00 95.56 146 LEU A C 1
ATOM 1138 O O . LEU A 1 146 ? -7.518 4.696 24.325 1.00 95.56 146 LEU A O 1
ATOM 1142 N N . ASP A 1 147 ? -6.388 3.586 22.733 1.00 94.31 147 ASP A N 1
ATOM 1143 C CA . ASP A 1 147 ? -5.432 4.659 22.464 1.00 94.31 147 ASP A CA 1
ATOM 1144 C C . ASP A 1 147 ? -4.864 4.547 21.044 1.00 94.31 147 ASP A C 1
ATOM 1146 O O . ASP A 1 147 ? -4.884 3.474 20.431 1.00 94.31 147 ASP A O 1
ATOM 1150 N N . TYR A 1 148 ? -4.329 5.650 20.532 1.00 93.50 148 TYR A N 1
ATOM 1151 C CA . TYR A 1 148 ? -3.683 5.737 19.234 1.00 93.50 148 TYR A CA 1
ATOM 1152 C C . TYR A 1 148 ? -2.418 6.594 19.308 1.00 93.50 148 TYR A C 1
ATOM 1154 O O . TYR A 1 148 ? -2.453 7.746 19.729 1.00 93.50 148 TYR A O 1
ATOM 1162 N N . LEU A 1 149 ? -1.303 6.057 18.806 1.00 93.00 149 LEU A N 1
ATOM 1163 C CA . LEU A 1 149 ? -0.033 6.773 18.709 1.00 93.00 149 LEU A CA 1
ATOM 1164 C C . LEU A 1 149 ? 0.395 6.889 17.252 1.00 93.00 149 LEU A C 1
ATOM 1166 O O . LEU A 1 149 ? 0.494 5.891 16.541 1.00 93.00 149 LEU A O 1
ATOM 1170 N N . SER A 1 150 ? 0.734 8.102 16.826 1.00 90.81 150 SER A N 1
ATOM 1171 C CA . SER A 1 150 ? 1.282 8.385 15.497 1.00 90.81 150 SER A CA 1
ATOM 1172 C C . SER A 1 150 ? 2.679 7.787 15.301 1.00 90.81 150 SER A C 1
ATOM 1174 O O . SER A 1 150 ? 2.980 7.230 14.242 1.00 90.81 150 SER A O 1
ATOM 1176 N N . HIS A 1 151 ? 3.529 7.846 16.327 1.00 91.56 151 HIS A N 1
ATOM 1177 C CA . HIS A 1 151 ? 4.847 7.224 16.329 1.00 91.56 151 HIS A CA 1
ATOM 1178 C C . HIS A 1 151 ? 5.055 6.427 17.613 1.00 91.56 151 HIS A C 1
ATOM 1180 O O . HIS A 1 151 ? 5.690 6.898 18.561 1.00 91.56 151 HIS A O 1
ATOM 1186 N N . TYR A 1 152 ? 4.574 5.185 17.606 1.00 92.06 152 TYR A N 1
ATOM 1187 C CA . TYR A 1 152 ? 4.820 4.257 18.700 1.00 92.06 152 TYR A CA 1
ATOM 1188 C C . TYR A 1 152 ? 6.317 4.010 18.878 1.00 92.06 152 TYR A C 1
ATOM 1190 O O . TYR A 1 152 ? 7.017 3.600 17.944 1.00 92.06 152 TYR A O 1
ATOM 1198 N N . SER A 1 153 ? 6.778 4.185 20.111 1.00 90.88 153 SER A N 1
ATOM 1199 C CA . SER A 1 153 ? 8.086 3.755 20.581 1.00 90.88 153 SER A CA 1
ATOM 1200 C C . SER A 1 153 ? 8.006 3.326 22.039 1.00 90.88 153 SER A C 1
ATOM 1202 O O . SER A 1 153 ? 7.109 3.722 22.776 1.00 90.88 153 SER A O 1
ATOM 1204 N N . ILE A 1 154 ? 9.007 2.569 22.477 1.00 89.81 154 ILE A N 1
ATOM 1205 C CA . ILE A 1 154 ? 9.270 2.324 23.892 1.00 89.81 154 ILE A CA 1
ATOM 1206 C C . ILE A 1 154 ? 10.415 3.243 24.321 1.00 89.81 154 ILE A C 1
ATOM 1208 O O . ILE A 1 154 ? 11.436 3.328 23.631 1.00 89.81 154 ILE A O 1
ATOM 1212 N N . ASP A 1 155 ? 10.233 3.966 25.419 1.00 91.19 155 ASP A N 1
ATOM 1213 C CA . ASP A 1 155 ? 11.301 4.733 26.046 1.00 91.19 155 ASP A CA 1
ATOM 1214 C C . ASP A 1 155 ? 12.337 3.776 26.654 1.00 91.19 155 ASP A C 1
ATOM 1216 O O . ASP A 1 155 ? 12.006 2.858 27.409 1.00 91.19 155 ASP A O 1
ATOM 1220 N N . ALA A 1 156 ? 13.611 3.967 26.314 1.00 88.94 156 ALA A N 1
ATOM 1221 C CA . ALA A 1 156 ? 14.653 3.009 26.671 1.00 88.94 156 ALA A CA 1
ATOM 1222 C C . ALA A 1 156 ? 14.916 2.937 28.185 1.00 88.94 156 ALA A C 1
ATOM 1224 O O . ALA A 1 156 ? 15.320 1.871 28.662 1.00 88.94 156 ALA A O 1
ATOM 1225 N N . LYS A 1 157 ? 14.675 4.033 28.921 1.00 92.12 157 LYS A N 1
ATOM 1226 C CA . LYS A 1 157 ? 14.952 4.159 30.359 1.00 92.12 157 LYS A CA 1
ATOM 1227 C C . LYS A 1 157 ? 13.784 3.649 31.198 1.00 92.12 157 LYS A C 1
ATOM 1229 O O . LYS A 1 157 ? 13.952 2.770 32.032 1.00 92.12 157 LYS A O 1
ATOM 1234 N N . THR A 1 158 ? 12.594 4.175 30.945 1.00 92.19 158 THR A N 1
ATOM 1235 C CA . THR A 1 158 ? 11.372 3.894 31.708 1.00 92.19 158 THR A CA 1
ATOM 1236 C C . THR A 1 158 ? 10.652 2.633 31.242 1.00 92.19 158 THR A C 1
ATOM 1238 O O . THR A 1 158 ? 9.762 2.153 31.939 1.00 92.19 158 THR A O 1
ATOM 1241 N N . LYS A 1 159 ? 10.999 2.112 30.054 1.00 88.00 159 LYS A N 1
ATOM 1242 C CA . LYS A 1 159 ? 10.304 1.005 29.375 1.00 88.00 159 LYS A CA 1
ATOM 1243 C C . LYS A 1 159 ? 8.818 1.277 29.112 1.00 88.00 159 LYS A C 1
ATO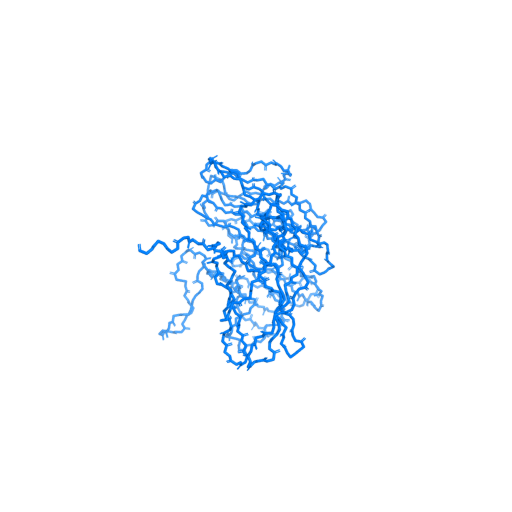M 1245 O O . LYS A 1 159 ? 8.073 0.351 28.797 1.00 88.00 159 LYS A O 1
ATOM 1250 N N . LYS A 1 160 ? 8.383 2.536 29.209 1.00 90.75 160 LYS A N 1
ATOM 1251 C CA . LYS A 1 160 ? 7.006 2.947 28.929 1.00 90.75 160 LYS A CA 1
ATOM 1252 C C . LYS A 1 160 ? 6.812 3.197 27.441 1.00 90.75 160 LYS A C 1
ATOM 1254 O O . LYS A 1 160 ? 7.738 3.589 26.732 1.00 90.75 160 LYS A O 1
ATOM 1259 N N . VAL A 1 161 ? 5.588 2.971 26.979 1.00 91.25 161 VAL A N 1
ATOM 1260 C CA . VAL A 1 161 ? 5.171 3.354 25.632 1.00 91.25 161 VAL A CA 1
ATOM 1261 C C . VAL A 1 161 ? 5.074 4.877 25.566 1.00 91.25 161 VAL A C 1
ATOM 1263 O O . VAL A 1 161 ? 4.519 5.496 26.470 1.00 91.25 161 VAL A O 1
ATOM 1266 N N . ILE A 1 162 ? 5.623 5.466 24.507 1.00 92.56 162 ILE A N 1
ATOM 1267 C CA . ILE A 1 162 ? 5.604 6.907 24.257 1.00 92.56 162 ILE A CA 1
ATOM 1268 C C . ILE A 1 162 ? 5.251 7.197 22.797 1.00 92.56 162 ILE A C 1
ATOM 1270 O O . ILE A 1 162 ? 5.557 6.401 21.901 1.00 92.56 162 ILE A O 1
ATOM 1274 N N . ASN A 1 163 ? 4.671 8.374 22.558 1.00 93.50 163 ASN A N 1
ATOM 1275 C CA . ASN A 1 163 ? 4.602 8.959 21.225 1.00 93.50 163 ASN A CA 1
ATOM 1276 C C . ASN A 1 163 ? 5.863 9.789 20.970 1.00 93.50 163 ASN A C 1
ATOM 1278 O O . ASN A 1 163 ? 6.112 10.756 21.685 1.00 93.50 163 ASN A O 1
ATOM 1282 N N . ARG A 1 164 ? 6.672 9.440 19.966 1.00 90.62 164 ARG A N 1
ATOM 1283 C CA . ARG A 1 164 ? 7.894 10.216 19.661 1.00 90.62 164 ARG A CA 1
ATOM 1284 C C . ARG A 1 164 ? 7.629 11.505 18.888 1.00 90.62 164 ARG A C 1
ATOM 1286 O O . ARG A 1 164 ? 8.460 12.405 18.913 1.00 90.62 164 ARG A O 1
ATOM 1293 N N . THR A 1 165 ? 6.553 11.557 18.111 1.00 88.00 165 THR A N 1
ATOM 1294 C CA . THR A 1 165 ? 6.223 12.690 17.235 1.00 88.00 165 THR A CA 1
ATOM 1295 C C . THR A 1 165 ? 4.810 12.523 16.701 1.00 88.00 165 THR A C 1
ATOM 1297 O O . THR A 1 165 ? 4.362 11.402 16.468 1.00 88.00 165 THR A O 1
ATOM 1300 N N . ASP A 1 166 ? 4.152 13.639 16.406 1.00 84.25 166 ASP A N 1
ATOM 1301 C CA . ASP A 1 166 ? 2.839 13.662 15.750 1.00 84.25 166 ASP A CA 1
ATOM 1302 C C . ASP A 1 166 ? 2.900 13.255 14.268 1.00 84.25 166 ASP A C 1
ATOM 1304 O O . ASP A 1 166 ? 1.885 12.950 13.635 1.00 84.25 166 ASP A O 1
ATOM 1308 N N . LYS A 1 167 ? 4.113 13.164 13.701 1.00 82.50 167 LYS A N 1
ATOM 1309 C CA . LYS A 1 167 ? 4.333 12.491 12.414 1.00 82.50 167 LYS A CA 1
ATOM 1310 C C . LYS A 1 167 ? 4.027 11.000 12.559 1.00 82.50 167 LYS A C 1
ATOM 1312 O O . LYS A 1 167 ? 4.200 10.424 13.627 1.00 82.50 167 LYS A O 1
ATOM 1317 N N . ARG A 1 168 ? 3.633 10.344 11.460 1.00 81.38 168 ARG A N 1
ATOM 1318 C CA . ARG A 1 168 ? 3.179 8.937 11.467 1.00 81.38 168 ARG A CA 1
ATOM 1319 C C . ARG A 1 168 ? 4.146 7.916 10.850 1.00 81.38 168 ARG A C 1
ATOM 1321 O O . ARG A 1 168 ? 3.756 7.183 9.943 1.00 81.38 168 ARG A O 1
ATOM 1328 N N . PRO A 1 169 ? 5.419 7.831 11.270 1.00 83.50 169 PRO A N 1
ATOM 1329 C CA . PRO A 1 169 ? 6.336 6.840 10.721 1.00 83.50 169 PRO A CA 1
ATOM 1330 C C . PRO A 1 169 ? 6.059 5.421 11.241 1.00 83.50 169 PRO A C 1
ATOM 1332 O O . PRO A 1 169 ? 6.447 4.470 10.563 1.00 83.50 169 PRO A O 1
ATOM 1335 N N . ASN A 1 170 ? 5.406 5.263 12.399 1.00 88.44 170 ASN A N 1
ATOM 1336 C CA . ASN A 1 170 ? 5.056 3.966 12.987 1.00 88.44 170 ASN A CA 1
ATOM 1337 C C . ASN A 1 170 ? 3.734 4.057 13.780 1.00 88.44 170 ASN A C 1
ATOM 1339 O O . ASN A 1 170 ? 3.761 4.042 15.015 1.00 88.44 170 ASN A O 1
ATOM 1343 N N . PRO A 1 171 ? 2.591 4.213 13.088 1.00 91.81 171 PRO A N 1
ATOM 1344 C CA . PRO A 1 171 ? 1.308 4.387 13.748 1.00 91.81 171 PRO A CA 1
ATOM 1345 C C . PRO A 1 171 ? 0.826 3.083 14.390 1.00 91.81 171 PRO A C 1
ATOM 1347 O O . PRO A 1 171 ? 1.021 1.988 13.842 1.00 91.81 171 PRO A O 1
ATOM 1350 N N . ALA A 1 172 ? 0.192 3.216 15.553 1.00 93.12 172 ALA A N 1
ATOM 1351 C CA . ALA A 1 172 ? -0.238 2.108 16.390 1.00 93.12 172 ALA A CA 1
ATOM 1352 C C . ALA A 1 172 ? -1.572 2.389 17.072 1.00 93.12 172 ALA A C 1
ATOM 1354 O O . ALA A 1 172 ? -1.797 3.503 17.536 1.00 93.12 172 ALA A O 1
ATOM 1355 N N . VAL A 1 173 ? -2.395 1.355 17.223 1.00 93.69 173 VAL A N 1
ATOM 1356 C CA . VAL A 1 173 ? -3.609 1.392 18.046 1.00 93.69 173 VAL A CA 1
ATOM 1357 C C . VAL A 1 173 ? -3.482 0.406 19.200 1.00 93.69 173 VAL A C 1
ATOM 1359 O O . VAL A 1 173 ? -2.997 -0.714 19.014 1.00 93.69 173 VAL A O 1
ATOM 1362 N N . LYS A 1 174 ? -3.914 0.810 20.394 1.00 93.81 174 LYS A N 1
ATOM 1363 C CA . LYS A 1 174 ? -4.084 -0.084 21.537 1.00 93.81 174 LYS A CA 1
ATOM 1364 C C . LYS A 1 174 ? -5.504 -0.630 21.522 1.00 93.81 174 LYS A C 1
ATOM 1366 O O . LYS A 1 174 ? -6.463 0.132 21.609 1.00 93.81 174 LYS A O 1
ATOM 1371 N N . VAL A 1 175 ? -5.635 -1.945 21.427 1.00 93.38 175 VAL A N 1
ATOM 1372 C CA . VAL A 1 175 ? -6.924 -2.641 21.413 1.00 93.38 175 VAL A CA 1
ATOM 1373 C C . VAL A 1 175 ? -7.060 -3.459 22.686 1.00 93.38 175 VAL A C 1
ATOM 1375 O O . VAL A 1 175 ? -6.102 -4.114 23.102 1.00 93.38 175 VAL A O 1
ATOM 1378 N N . ARG A 1 176 ? -8.249 -3.432 23.286 1.00 93.94 176 ARG A N 1
ATOM 1379 C CA . ARG A 1 176 ? -8.675 -4.376 24.319 1.00 93.94 176 ARG A CA 1
ATOM 1380 C C . ARG A 1 176 ? -9.711 -5.325 23.739 1.00 93.94 176 ARG A C 1
ATOM 1382 O O . ARG A 1 176 ? -10.671 -4.866 23.130 1.00 93.94 176 ARG A O 1
ATOM 1389 N N . VAL A 1 177 ? -9.522 -6.617 23.959 1.00 93.94 177 VAL A N 1
ATOM 1390 C CA . VAL A 1 177 ? -10.475 -7.675 23.627 1.00 93.94 177 VAL A CA 1
ATOM 1391 C C . VAL A 1 177 ? -11.039 -8.224 24.926 1.00 93.94 177 VAL A C 1
ATOM 1393 O O . VAL A 1 177 ? -10.281 -8.734 25.745 1.00 93.94 177 VAL A O 1
ATOM 1396 N N . ASP A 1 178 ? -12.345 -8.095 25.107 1.00 94.31 178 ASP A N 1
ATOM 1397 C CA . ASP A 1 178 ? -13.107 -8.699 26.199 1.00 94.31 178 ASP A CA 1
ATOM 1398 C C . ASP A 1 178 ? -13.817 -9.940 25.653 1.00 94.31 178 ASP A C 1
ATOM 1400 O O . ASP A 1 178 ? -14.512 -9.846 24.639 1.00 94.31 178 ASP A O 1
ATOM 1404 N N . ASP A 1 179 ? -13.615 -11.098 26.277 1.00 90.69 179 ASP A N 1
ATOM 1405 C CA . ASP A 1 179 ? -14.241 -12.363 25.883 1.00 90.69 179 ASP A CA 1
ATOM 1406 C C . ASP A 1 179 ? -15.349 -12.842 26.840 1.00 90.69 179 ASP A C 1
ATOM 1408 O O . ASP A 1 179 ? -15.790 -13.993 26.738 1.00 90.69 179 ASP A O 1
ATOM 1412 N N . GLY A 1 180 ? -15.772 -11.975 27.766 1.00 88.69 180 GLY A N 1
ATOM 1413 C CA . GLY A 1 180 ? -16.745 -12.246 28.823 1.00 88.69 180 GLY A CA 1
ATOM 1414 C C . GLY A 1 180 ? -16.135 -12.765 30.128 1.00 88.69 180 GLY A C 1
ATOM 1415 O O . GLY A 1 180 ? -16.780 -12.672 31.169 1.00 88.69 180 GLY A O 1
ATOM 1416 N N . GLU A 1 181 ? -14.898 -13.270 30.099 1.00 88.88 181 GLU A N 1
ATOM 1417 C CA . GLU A 1 181 ? -14.189 -13.795 31.275 1.00 88.88 181 GLU A CA 1
ATOM 1418 C C . GLU A 1 181 ? -12.890 -13.031 31.546 1.00 88.88 181 GLU A C 1
ATOM 1420 O O . GLU A 1 181 ? -12.516 -12.783 32.695 1.00 88.88 181 GLU A O 1
ATOM 1425 N N . LYS A 1 182 ? -12.173 -12.674 30.479 1.00 89.94 182 LYS A N 1
ATOM 1426 C CA . LYS A 1 182 ? -10.845 -12.073 30.502 1.00 89.94 182 LYS A CA 1
ATOM 1427 C C . LYS A 1 182 ? -10.765 -10.909 29.529 1.00 89.94 182 LYS A C 1
ATOM 1429 O O . LYS A 1 182 ? -11.369 -10.887 28.460 1.00 89.94 182 LYS A O 1
ATOM 1434 N N . ASN A 1 183 ? -9.914 -9.961 29.903 1.00 90.94 183 ASN A N 1
ATOM 1435 C CA . ASN A 1 183 ? -9.541 -8.837 29.064 1.00 90.94 183 ASN A CA 1
ATOM 1436 C C . ASN A 1 183 ? -8.107 -9.011 28.566 1.00 90.94 183 ASN A C 1
ATOM 1438 O O . ASN A 1 183 ? -7.191 -9.275 29.347 1.00 90.94 183 ASN A O 1
ATOM 1442 N N . TYR A 1 184 ? -7.912 -8.811 27.268 1.00 90.56 184 TYR A N 1
ATOM 1443 C CA . TYR A 1 184 ? -6.622 -8.893 26.596 1.00 90.56 184 TYR A CA 1
ATOM 1444 C C . TYR A 1 184 ? -6.295 -7.545 25.973 1.00 90.56 184 TYR A C 1
ATOM 1446 O O . TYR A 1 184 ? -7.067 -7.048 25.163 1.00 90.56 184 TYR A O 1
ATOM 1454 N N . GLU A 1 185 ? -5.146 -6.960 26.299 1.00 90.81 185 GLU A N 1
ATOM 1455 C CA . GLU A 1 185 ? -4.707 -5.702 25.694 1.00 90.81 185 GLU A CA 1
ATOM 1456 C C . GLU A 1 185 ? -3.485 -5.907 24.805 1.00 90.81 185 GLU A C 1
ATOM 1458 O O . GLU A 1 185 ? -2.525 -6.580 25.187 1.00 90.81 185 GLU A O 1
ATOM 1463 N N . GLN A 1 186 ? -3.491 -5.285 23.627 1.00 89.06 186 GLN A N 1
ATOM 1464 C CA . GLN A 1 186 ? -2.364 -5.340 22.707 1.00 89.06 186 GLN A CA 1
ATOM 1465 C C . GLN A 1 186 ? -2.248 -4.068 21.859 1.00 89.06 186 GLN A C 1
ATOM 1467 O O . GLN A 1 186 ? -3.238 -3.508 21.395 1.00 89.06 186 GLN A O 1
ATOM 1472 N N . TRP A 1 187 ? -1.005 -3.654 21.599 1.00 90.88 187 TRP A N 1
ATOM 1473 C CA . TRP A 1 187 ? -0.684 -2.681 20.556 1.00 90.88 187 TRP A CA 1
ATOM 1474 C C . TRP A 1 187 ? -0.565 -3.358 19.185 1.00 90.88 187 TRP A C 1
ATOM 1476 O O . TRP A 1 187 ? 0.178 -4.332 19.022 1.00 90.88 187 TRP A O 1
ATOM 1486 N N . LEU A 1 188 ? -1.270 -2.816 18.194 1.00 90.31 188 LEU A N 1
ATOM 1487 C CA . LEU A 1 188 ? -1.227 -3.240 16.797 1.00 90.31 188 LEU A CA 1
ATOM 1488 C C . LEU A 1 188 ? -0.582 -2.143 15.953 1.00 90.31 188 LEU A C 1
ATOM 1490 O O . LEU A 1 188 ? -1.029 -0.997 15.977 1.00 90.31 188 LEU A O 1
ATOM 1494 N N . TRP A 1 189 ? 0.459 -2.490 15.200 1.00 90.06 189 TRP A N 1
ATOM 1495 C CA . TRP A 1 189 ? 1.192 -1.547 14.356 1.00 90.06 189 TRP A CA 1
ATOM 1496 C C . TRP A 1 189 ? 0.751 -1.646 12.908 1.00 90.06 189 TRP A C 1
ATOM 1498 O O . TRP A 1 189 ? 0.581 -2.742 12.381 1.00 90.06 189 TRP A O 1
ATOM 1508 N N . SER A 1 190 ? 0.645 -0.505 12.227 1.00 87.81 190 SER A N 1
ATOM 1509 C CA . SER A 1 190 ? 0.232 -0.519 10.820 1.00 87.81 190 SER A CA 1
ATOM 1510 C C . SER A 1 190 ? 1.292 -1.111 9.888 1.00 87.81 190 SER A C 1
ATOM 1512 O O . SER A 1 190 ? 0.945 -1.654 8.843 1.00 87.81 190 SER A O 1
ATOM 1514 N N . LYS A 1 191 ? 2.582 -0.979 10.230 1.00 79.81 191 LYS A N 1
ATOM 1515 C CA . LYS A 1 191 ? 3.698 -1.471 9.401 1.00 79.81 191 LYS A CA 1
ATOM 1516 C C . LYS A 1 191 ? 4.093 -2.913 9.697 1.00 79.81 191 LYS A C 1
ATOM 1518 O O . LYS A 1 191 ? 4.694 -3.563 8.849 1.00 79.81 191 LYS A O 1
ATOM 1523 N N . PHE A 1 192 ? 3.769 -3.406 10.889 1.00 72.56 192 PHE A N 1
ATOM 1524 C CA . PHE A 1 192 ? 4.215 -4.708 11.364 1.00 72.56 192 PHE A CA 1
ATOM 1525 C C . PHE A 1 192 ? 3.006 -5.480 11.904 1.00 72.56 192 PHE A C 1
ATOM 1527 O O . PHE A 1 192 ? 2.440 -5.078 12.919 1.00 72.56 192 PHE A O 1
ATOM 1534 N N . PRO A 1 193 ? 2.609 -6.595 11.265 1.00 56.38 193 PRO A N 1
ATOM 1535 C CA . PRO A 1 193 ? 1.387 -7.326 11.609 1.00 56.38 193 PRO A CA 1
ATOM 1536 C C . PRO A 1 193 ? 1.416 -7.985 12.999 1.00 56.38 193 PRO A C 1
ATOM 1538 O O . PRO A 1 193 ? 0.400 -8.499 13.454 1.00 56.38 193 PRO A O 1
ATOM 1541 N N . SER A 1 194 ? 2.552 -7.970 13.704 1.00 56.53 194 SER A N 1
ATOM 1542 C CA . SER A 1 194 ? 2.656 -8.465 15.075 1.00 56.53 194 SER A CA 1
ATOM 1543 C C . SER A 1 194 ? 3.683 -7.686 15.888 1.00 56.53 194 SER A C 1
ATOM 1545 O O . SER A 1 194 ? 4.772 -7.392 15.393 1.00 56.53 194 SER A O 1
ATOM 1547 N N . SER A 1 195 ? 3.372 -7.434 17.162 1.00 55.53 195 SER A N 1
ATOM 1548 C CA . SER A 1 195 ? 4.358 -6.932 18.117 1.00 55.53 195 SER A CA 1
ATOM 1549 C C . SER A 1 195 ? 5.341 -8.047 18.528 1.00 55.53 195 SER A C 1
ATOM 1551 O O . SER A 1 195 ? 4.876 -9.111 18.933 1.00 55.53 195 SER A O 1
ATOM 1553 N N . PRO A 1 196 ? 6.676 -7.847 18.476 1.00 52.22 196 PRO A N 1
ATOM 1554 C CA . PRO A 1 196 ? 7.688 -8.765 18.985 1.00 52.22 196 PRO A CA 1
ATOM 1555 C C . PRO A 1 196 ? 7.652 -8.880 20.515 1.00 52.22 196 PRO A C 1
ATOM 1557 O O . PRO A 1 196 ? 8.345 -9.719 21.074 1.00 52.22 196 PRO A O 1
ATOM 1560 N N . HIS A 1 197 ? 6.842 -8.073 21.212 1.00 53.56 197 HIS A N 1
ATOM 1561 C CA . HIS A 1 197 ? 6.715 -8.091 22.671 1.00 53.56 197 HIS A CA 1
ATOM 1562 C C . HIS A 1 197 ? 5.468 -8.863 23.147 1.00 53.56 197 HIS A C 1
ATOM 1564 O O . HIS A 1 197 ? 4.796 -8.451 24.092 1.00 53.56 197 HIS A O 1
ATOM 1570 N N . LYS A 1 198 ? 5.133 -9.981 22.486 1.00 56.12 198 LYS A N 1
ATOM 1571 C CA . LYS A 1 198 ? 4.023 -10.867 22.881 1.00 56.12 198 LYS A CA 1
ATOM 1572 C C . LYS A 1 198 ? 4.303 -11.517 24.244 1.00 56.12 198 LYS A C 1
ATOM 1574 O O . LYS A 1 198 ? 5.228 -12.313 24.359 1.00 56.12 198 LYS A O 1
ATOM 1579 N N . LYS A 1 199 ? 3.469 -11.232 25.252 1.00 53.06 199 LYS A N 1
ATOM 1580 C CA . LYS A 1 199 ? 3.356 -12.057 26.477 1.00 53.06 199 LYS A CA 1
ATOM 1581 C C . LYS A 1 199 ? 2.051 -12.862 26.547 1.00 53.06 199 LYS A C 1
ATOM 1583 O O . LYS A 1 199 ? 2.042 -13.916 27.164 1.00 53.06 199 LYS A O 1
ATOM 1588 N N . LEU A 1 200 ? 0.981 -12.409 25.886 1.00 58.53 200 LEU A N 1
ATOM 1589 C CA . LEU A 1 200 ? -0.320 -13.087 25.804 1.00 58.53 200 LEU A CA 1
ATOM 1590 C C . LEU A 1 200 ? -0.799 -13.103 24.349 1.00 58.53 200 LEU A C 1
ATOM 1592 O O . LEU A 1 200 ? -0.690 -12.093 23.650 1.00 58.53 200 LEU A O 1
ATOM 1596 N N . GLN A 1 201 ? -1.303 -14.248 23.886 1.00 69.25 201 GLN A N 1
ATOM 1597 C CA . GLN A 1 201 ? -2.009 -14.323 22.609 1.00 69.25 201 GLN A CA 1
ATOM 1598 C C . GLN A 1 201 ? -3.428 -13.799 22.815 1.00 69.25 201 GLN A C 1
ATOM 1600 O O . GLN A 1 201 ? -4.203 -14.366 23.578 1.00 69.25 201 GLN A O 1
ATOM 1605 N N . VAL A 1 202 ? -3.743 -12.691 22.151 1.00 78.38 202 VAL A N 1
ATOM 1606 C CA . VAL A 1 202 ? -5.119 -12.217 22.016 1.00 78.38 202 VAL A CA 1
ATOM 1607 C C . VAL A 1 202 ? -5.900 -13.271 21.217 1.00 78.38 202 VAL A C 1
ATOM 1609 O O . VAL A 1 202 ? -5.359 -13.766 20.226 1.00 78.38 202 VAL A O 1
ATOM 1612 N N . PRO A 1 203 ? -7.141 -13.617 21.605 1.00 84.44 203 PRO A N 1
ATOM 1613 C CA . PRO A 1 203 ? -7.891 -14.716 20.987 1.00 84.44 203 PRO A CA 1
ATOM 1614 C C . PRO A 1 203 ? -8.408 -14.410 19.572 1.00 84.44 203 PRO A C 1
ATOM 1616 O O . PRO A 1 203 ? -9.049 -15.252 18.959 1.00 84.44 203 PRO A O 1
ATOM 1619 N N . LEU A 1 204 ? -8.128 -13.216 19.045 1.00 86.56 204 LEU A N 1
ATOM 1620 C CA . LEU A 1 204 ? -8.515 -12.789 17.708 1.00 86.56 204 LEU A CA 1
ATOM 1621 C C . LEU A 1 204 ? -7.283 -12.413 16.897 1.00 86.56 204 LEU A C 1
ATOM 1623 O O . LEU A 1 204 ? -6.432 -11.631 17.338 1.00 86.56 204 LEU A O 1
ATOM 1627 N N . ARG A 1 205 ? -7.227 -12.900 15.657 1.00 88.56 205 ARG A N 1
ATOM 1628 C CA . ARG A 1 205 ? -6.291 -12.372 14.669 1.00 88.56 205 ARG A CA 1
ATOM 1629 C C . ARG A 1 205 ? -6.803 -11.011 14.207 1.00 88.56 205 ARG A C 1
ATOM 1631 O O . ARG A 1 205 ? -7.940 -10.873 13.765 1.00 88.56 205 ARG A O 1
ATOM 1638 N N . MET A 1 206 ? -5.938 -10.005 14.287 1.00 90.12 206 MET A N 1
ATOM 1639 C CA . MET A 1 206 ? -6.273 -8.626 13.942 1.00 90.12 206 MET A CA 1
ATOM 1640 C C . MET A 1 206 ? -5.127 -7.945 13.197 1.00 90.12 206 MET A C 1
ATOM 1642 O O . MET A 1 206 ? -3.955 -8.228 13.451 1.00 90.12 206 MET A O 1
ATOM 1646 N N . LYS A 1 207 ? -5.461 -7.013 12.302 1.00 91.50 207 LYS A N 1
ATOM 1647 C CA . LYS A 1 207 ? -4.499 -6.168 11.588 1.00 91.50 207 LYS A CA 1
ATOM 1648 C C . LYS A 1 207 ? -4.997 -4.732 11.556 1.00 91.50 207 LYS A C 1
ATOM 1650 O O . LYS A 1 207 ? -6.083 -4.464 11.055 1.00 91.50 207 LYS A O 1
ATOM 1655 N N . PHE A 1 208 ? -4.171 -3.809 12.036 1.00 92.94 208 PHE A N 1
ATOM 1656 C CA . PHE A 1 208 ? -4.427 -2.383 11.893 1.00 92.94 208 PHE A CA 1
ATOM 1657 C C . PHE A 1 208 ? -3.852 -1.871 10.570 1.00 92.94 208 PHE A C 1
ATOM 1659 O O . PHE A 1 208 ? -2.709 -2.172 10.225 1.00 92.94 208 PHE A O 1
ATOM 1666 N N . THR A 1 209 ? -4.639 -1.087 9.844 1.00 92.38 209 THR A N 1
ATOM 1667 C CA . THR A 1 209 ? -4.218 -0.346 8.657 1.00 92.38 209 THR A CA 1
ATOM 1668 C C . THR A 1 209 ? -4.506 1.128 8.913 1.00 92.38 209 THR A C 1
ATOM 1670 O O . THR A 1 209 ? -5.664 1.527 8.992 1.00 92.38 209 THR A O 1
ATOM 1673 N N . ASP A 1 210 ? -3.468 1.952 9.048 1.00 90.50 210 ASP A N 1
ATOM 1674 C CA . ASP A 1 210 ? -3.637 3.408 9.133 1.00 90.50 210 ASP A CA 1
ATOM 1675 C C . ASP A 1 210 ? -4.270 3.915 7.825 1.00 90.50 210 ASP A C 1
ATOM 1677 O O . ASP A 1 210 ? -3.886 3.458 6.750 1.00 90.50 210 ASP A O 1
ATOM 1681 N N . PHE A 1 211 ? -5.230 4.844 7.891 1.00 87.69 211 PHE A N 1
ATOM 1682 C CA . PHE A 1 211 ? -5.876 5.495 6.733 1.00 87.69 211 PHE A CA 1
ATOM 1683 C C . PHE A 1 211 ? -5.591 7.005 6.707 1.00 87.69 211 PHE A C 1
ATOM 1685 O O . PHE A 1 211 ? -6.450 7.814 6.381 1.00 87.69 211 PHE A O 1
ATOM 1692 N N . ASN A 1 212 ? -4.363 7.415 7.032 1.00 75.12 212 ASN A N 1
ATOM 1693 C CA . ASN A 1 212 ? -4.045 8.833 7.114 1.00 75.12 212 ASN A CA 1
ATOM 1694 C C . ASN A 1 212 ? -3.489 9.442 5.829 1.00 75.12 212 ASN A C 1
ATOM 1696 O O . ASN A 1 212 ? -2.701 8.827 5.110 1.00 75.12 212 ASN A O 1
ATOM 1700 N N . LEU A 1 213 ? -3.795 10.725 5.646 1.00 70.88 213 LEU A N 1
ATOM 1701 C CA . LEU A 1 213 ? -3.253 11.598 4.606 1.00 70.88 213 LEU A CA 1
ATOM 1702 C C . LEU A 1 213 ? -2.289 12.667 5.150 1.00 70.88 213 LEU A C 1
ATOM 1704 O O . LEU A 1 213 ? -1.796 13.511 4.409 1.00 70.88 213 LEU A O 1
ATOM 1708 N N . SER A 1 214 ? -1.922 12.612 6.434 1.00 64.50 214 SER A N 1
ATOM 1709 C CA . SER A 1 214 ? -0.934 13.486 7.103 1.00 64.50 214 SER A CA 1
ATOM 1710 C C . SER A 1 214 ? -1.208 14.989 7.007 1.00 64.50 214 SER A C 1
ATOM 1712 O O . SER A 1 214 ? -0.286 15.779 7.168 1.00 64.50 214 SER A O 1
ATOM 1714 N N . GLY A 1 215 ? -2.465 15.379 6.782 1.00 58.94 215 GLY A N 1
ATOM 1715 C CA . GLY A 1 215 ? -2.886 16.780 6.855 1.00 58.94 215 GLY A CA 1
ATOM 1716 C C . GLY A 1 215 ? -2.472 17.657 5.672 1.00 58.94 215 GLY A C 1
ATOM 1717 O O . GLY A 1 215 ? -2.721 18.853 5.715 1.00 58.94 215 GLY A O 1
ATOM 1718 N N . THR A 1 216 ? -1.820 17.112 4.643 1.00 68.06 216 THR A N 1
ATOM 1719 C CA . THR A 1 216 ? -1.290 17.910 3.527 1.00 68.06 216 THR A CA 1
ATOM 1720 C C . THR A 1 216 ? -2.054 17.617 2.247 1.00 68.06 216 THR A C 1
ATOM 1722 O O . THR A 1 216 ? -2.164 16.444 1.871 1.00 68.06 216 THR A O 1
ATOM 1725 N N . ASP A 1 217 ? -2.500 18.672 1.565 1.00 77.38 217 ASP A N 1
ATOM 1726 C CA . ASP A 1 217 ? -3.030 18.607 0.201 1.00 77.38 217 ASP A CA 1
ATOM 1727 C C . ASP A 1 217 ? -2.084 17.821 -0.721 1.00 77.38 217 ASP A C 1
ATOM 1729 O O . ASP A 1 217 ? -0.880 17.707 -0.473 1.00 77.38 217 ASP A O 1
ATOM 1733 N N . GLY A 1 218 ? -2.633 17.230 -1.783 1.00 83.25 218 GLY A N 1
ATOM 1734 C CA . GLY A 1 218 ? -1.845 16.433 -2.724 1.00 83.25 218 GLY A CA 1
ATOM 1735 C C . GLY A 1 218 ? -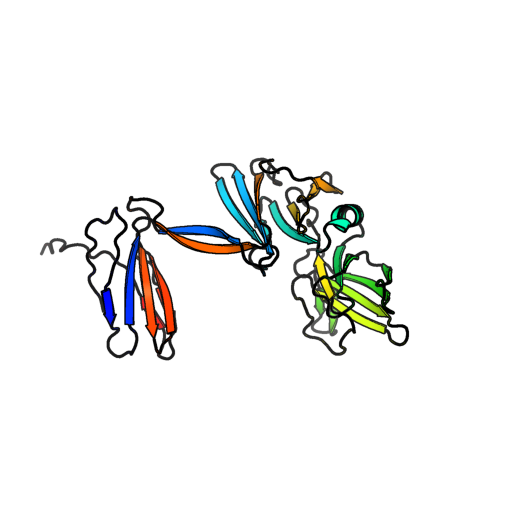1.454 15.043 -2.225 1.00 83.25 218 GLY A C 1
ATOM 1736 O O . GLY A 1 218 ? -0.587 14.398 -2.815 1.00 83.25 218 GLY A O 1
ATOM 1737 N N . LYS A 1 219 ? -2.066 14.555 -1.146 1.00 91.31 219 LYS A N 1
ATOM 1738 C CA . LYS A 1 219 ? -1.977 13.147 -0.752 1.00 91.31 219 LYS A CA 1
ATOM 1739 C C . LYS A 1 219 ? -3.315 12.462 -0.948 1.00 91.31 219 LYS A C 1
ATOM 1741 O O . LYS A 1 219 ? -4.360 12.999 -0.585 1.00 91.31 219 LYS A O 1
ATOM 1746 N N . TYR A 1 220 ? -3.240 11.251 -1.478 1.00 94.62 220 TYR A N 1
ATOM 1747 C CA . TYR A 1 220 ? -4.392 10.464 -1.876 1.00 94.62 220 TYR A CA 1
ATOM 1748 C C . TYR A 1 220 ? -4.278 9.034 -1.359 1.00 94.62 220 TYR A C 1
ATOM 1750 O O . TYR A 1 220 ? -3.195 8.445 -1.337 1.00 94.62 220 TYR A O 1
ATOM 1758 N N . ILE A 1 221 ? -5.409 8.453 -0.972 1.00 95.31 221 ILE A N 1
ATOM 1759 C CA . ILE A 1 221 ? -5.542 7.012 -0.769 1.00 95.31 221 ILE A CA 1
ATOM 1760 C C . ILE A 1 221 ? -6.573 6.515 -1.774 1.00 95.31 221 ILE A C 1
ATOM 1762 O O . ILE A 1 221 ? -7.749 6.858 -1.688 1.00 95.31 221 ILE A O 1
ATOM 1766 N N . LEU A 1 222 ? -6.123 5.684 -2.705 1.00 97.19 222 LEU A N 1
ATOM 1767 C CA . LEU A 1 222 ? -6.972 4.870 -3.554 1.00 97.19 222 LEU A CA 1
ATOM 1768 C C . LEU A 1 222 ? -7.466 3.674 -2.732 1.00 97.19 222 LEU A C 1
ATOM 1770 O O . LEU A 1 222 ? -6.703 2.762 -2.405 1.00 97.19 222 LEU A O 1
ATOM 1774 N N . VAL A 1 223 ? -8.739 3.716 -2.360 1.00 97.00 223 VAL A N 1
ATOM 1775 C CA . VAL A 1 223 ? -9.427 2.667 -1.615 1.00 97.00 223 VAL A CA 1
ATOM 1776 C C . VAL A 1 223 ? -10.061 1.700 -2.601 1.00 97.00 223 VAL A C 1
ATOM 1778 O O . VAL A 1 223 ? -10.818 2.104 -3.483 1.00 97.00 223 VAL A O 1
ATOM 1781 N N . VAL A 1 224 ? -9.732 0.421 -2.452 1.00 96.31 224 VAL A N 1
ATOM 1782 C CA . VAL A 1 224 ? -10.175 -0.647 -3.350 1.00 96.31 224 VAL A CA 1
ATOM 1783 C C . VAL A 1 224 ? -10.803 -1.794 -2.570 1.00 96.31 224 VAL A C 1
ATOM 1785 O O . VAL A 1 224 ? -10.316 -2.165 -1.503 1.00 96.31 224 VAL A O 1
ATOM 1788 N N . ALA A 1 225 ? -11.849 -2.392 -3.125 1.00 95.06 225 ALA A N 1
ATOM 1789 C CA . ALA A 1 225 ? -12.373 -3.680 -2.692 1.00 95.06 225 ALA A CA 1
ATOM 1790 C C . ALA A 1 225 ? -12.781 -4.491 -3.925 1.00 95.06 225 ALA A C 1
ATOM 1792 O O . ALA A 1 225 ? -13.136 -3.930 -4.962 1.00 95.06 225 ALA A O 1
ATOM 1793 N N . GLN A 1 226 ? -12.683 -5.810 -3.817 1.00 91.50 226 GLN A N 1
ATOM 1794 C CA . GLN A 1 226 ? -12.942 -6.723 -4.926 1.00 91.50 226 GLN A CA 1
ATOM 1795 C C . GLN A 1 226 ? -14.418 -6.671 -5.329 1.00 91.50 226 GLN A C 1
ATOM 1797 O O . GLN A 1 226 ? -15.283 -6.744 -4.461 1.00 91.50 226 GLN A O 1
ATOM 1802 N N . GLY A 1 227 ? -14.707 -6.551 -6.623 1.00 91.31 227 GLY A N 1
ATOM 1803 C CA . GLY A 1 227 ? -16.064 -6.403 -7.143 1.00 91.31 227 GLY A CA 1
ATOM 1804 C C . GLY A 1 227 ? -16.685 -5.027 -6.888 1.00 91.31 227 GLY A C 1
ATOM 1805 O O . GLY A 1 227 ? -17.893 -4.873 -7.045 1.00 91.31 227 GLY A O 1
ATOM 1806 N N . SER A 1 228 ? -15.894 -4.026 -6.484 1.00 92.19 228 SER A N 1
ATOM 1807 C CA . SER A 1 228 ? -16.373 -2.658 -6.254 1.00 92.19 228 SER A CA 1
ATOM 1808 C C . SER A 1 228 ? -15.583 -1.633 -7.058 1.00 92.19 228 SER A C 1
ATOM 1810 O O . SER A 1 228 ? -14.388 -1.787 -7.312 1.00 92.19 228 SER A O 1
ATOM 1812 N N . GLU A 1 229 ? -16.253 -0.542 -7.421 1.00 92.62 229 GLU A N 1
ATOM 1813 C CA . GLU A 1 229 ? -15.580 0.608 -8.010 1.00 92.62 229 GLU A CA 1
ATOM 1814 C C . GLU A 1 229 ? -14.587 1.231 -7.015 1.00 92.62 229 GLU A C 1
ATOM 1816 O O . GLU A 1 229 ? -14.951 1.470 -5.856 1.00 92.62 229 GLU A O 1
ATOM 1821 N N . PRO A 1 230 ? -13.374 1.596 -7.464 1.00 95.25 230 PRO A N 1
ATOM 1822 C CA . PRO A 1 230 ? -12.430 2.304 -6.622 1.00 95.25 230 PRO A CA 1
ATOM 1823 C C . PRO A 1 230 ? -12.993 3.637 -6.108 1.00 95.25 230 PRO A C 1
ATOM 1825 O O . PRO A 1 230 ? -13.827 4.316 -6.726 1.00 95.25 230 PRO A O 1
ATOM 1828 N N . ARG A 1 231 ? -12.515 4.012 -4.924 1.00 96.69 231 ARG A N 1
ATOM 1829 C CA . ARG A 1 231 ? -12.823 5.272 -4.248 1.00 96.69 231 ARG A CA 1
ATOM 1830 C C . ARG A 1 231 ? -11.528 5.975 -3.907 1.00 96.69 231 ARG A C 1
ATOM 1832 O O . ARG A 1 231 ? -10.498 5.336 -3.723 1.00 96.69 231 ARG A O 1
ATOM 1839 N N . ILE A 1 232 ? -11.571 7.294 -3.803 1.00 95.81 232 ILE A N 1
ATOM 1840 C CA . ILE A 1 232 ? -10.399 8.078 -3.435 1.00 95.81 232 ILE A CA 1
ATOM 1841 C C . ILE A 1 232 ? -10.689 8.922 -2.212 1.00 95.81 232 ILE A C 1
ATOM 1843 O O . ILE A 1 232 ? -11.664 9.671 -2.183 1.00 95.81 232 ILE A O 1
ATOM 1847 N N . LEU A 1 233 ? -9.822 8.782 -1.215 1.00 95.00 233 LEU A N 1
ATOM 1848 C CA . LEU A 1 233 ? -9.740 9.668 -0.068 1.00 95.00 233 LEU A CA 1
ATOM 1849 C C . LEU A 1 233 ? -8.656 10.708 -0.321 1.00 95.00 233 LEU A C 1
ATOM 1851 O O . LEU A 1 233 ? -7.558 10.368 -0.769 1.00 95.00 233 LEU A O 1
ATOM 1855 N N . PHE A 1 234 ? -8.955 11.961 -0.009 1.00 93.31 234 PHE A N 1
ATOM 1856 C CA . PHE A 1 234 ? -8.032 13.082 -0.157 1.00 93.31 234 PHE A CA 1
ATOM 1857 C C . PHE A 1 234 ? -8.319 14.162 0.886 1.00 93.31 234 PHE A C 1
ATOM 1859 O O . PHE A 1 234 ? -9.399 14.194 1.474 1.00 93.31 234 PHE A O 1
ATOM 1866 N N . ILE A 1 235 ? -7.348 15.041 1.124 1.00 89.38 235 ILE A N 1
ATOM 1867 C CA . ILE A 1 235 ? -7.551 16.243 1.936 1.00 89.38 235 ILE A CA 1
ATOM 1868 C C . ILE A 1 235 ? -7.792 17.422 1.003 1.00 89.38 235 ILE A C 1
ATOM 1870 O O . ILE A 1 235 ? -7.100 17.574 -0.004 1.00 89.38 235 ILE A O 1
ATOM 1874 N N . LYS A 1 236 ? -8.797 18.225 1.344 1.00 86.31 236 LYS A N 1
ATOM 1875 C CA . LYS A 1 236 ? -9.079 19.514 0.724 1.00 86.31 236 LYS A CA 1
ATOM 1876 C C . LYS A 1 236 ? -9.653 20.440 1.789 1.00 86.31 236 LYS A C 1
ATOM 1878 O O . LYS A 1 236 ? -10.545 20.036 2.538 1.00 86.31 236 LYS A O 1
ATOM 1883 N N . ASP A 1 237 ? -9.136 21.663 1.859 1.00 84.56 237 ASP A N 1
ATOM 1884 C CA . ASP A 1 237 ? -9.554 22.675 2.839 1.00 84.56 237 ASP A CA 1
ATOM 1885 C C . ASP A 1 237 ? -9.435 22.151 4.288 1.00 84.56 237 ASP A C 1
ATOM 1887 O O . ASP A 1 237 ? -10.348 22.288 5.102 1.00 84.56 237 ASP A O 1
ATOM 1891 N N . ALA A 1 238 ? -8.317 21.468 4.578 1.00 83.44 238 ALA A N 1
ATOM 1892 C CA . ALA A 1 238 ? -8.005 20.809 5.855 1.00 83.44 238 ALA A CA 1
ATOM 1893 C C . ALA A 1 238 ? -8.999 19.722 6.318 1.00 83.44 238 ALA A C 1
ATOM 1895 O O . ALA A 1 238 ? -8.883 19.212 7.433 1.00 83.44 238 ALA A O 1
ATOM 1896 N N . LYS A 1 239 ? -9.951 19.322 5.467 1.00 86.88 239 LYS A N 1
ATOM 1897 C CA . LYS A 1 239 ? -10.917 18.254 5.743 1.00 86.88 239 LYS A CA 1
ATOM 1898 C C . LYS A 1 239 ? -10.649 17.050 4.856 1.00 86.88 239 LYS A C 1
ATOM 1900 O O . LYS A 1 239 ? -10.195 17.194 3.721 1.00 86.88 239 LYS A O 1
ATOM 1905 N N . MET A 1 240 ? -10.923 15.859 5.379 1.00 90.12 240 MET A N 1
ATOM 1906 C CA . MET A 1 240 ? -10.891 14.638 4.584 1.00 90.12 240 MET A CA 1
ATOM 1907 C C . MET A 1 240 ? -12.166 14.544 3.745 1.00 90.12 240 MET A C 1
ATOM 1909 O O . MET A 1 240 ? -13.258 14.837 4.222 1.00 90.12 240 MET A O 1
ATOM 1913 N N . HIS A 1 241 ? -12.025 14.126 2.494 1.00 92.31 241 HIS A N 1
ATOM 1914 C CA . HIS A 1 241 ? -13.126 13.907 1.564 1.00 92.31 241 HIS A CA 1
ATOM 1915 C C . HIS A 1 241 ? -12.971 12.539 0.919 1.00 92.31 241 HIS A C 1
ATOM 1917 O O . HIS A 1 241 ? -11.851 12.081 0.693 1.00 92.31 241 HIS A O 1
ATOM 1923 N N . ALA A 1 242 ? -14.097 11.918 0.575 1.00 94.38 242 ALA A N 1
ATOM 1924 C CA . ALA A 1 242 ? -14.146 10.719 -0.250 1.00 94.38 242 ALA A CA 1
ATOM 1925 C C . ALA A 1 242 ? -14.966 11.000 -1.508 1.00 94.38 242 ALA A C 1
ATOM 1927 O O . ALA A 1 242 ? -16.009 11.649 -1.437 1.00 94.38 242 ALA A O 1
ATOM 1928 N N . LYS A 1 243 ? -14.535 10.476 -2.656 1.00 95.12 243 LYS A N 1
ATOM 1929 C CA . LYS A 1 243 ? -15.373 10.441 -3.862 1.00 95.12 243 LYS A CA 1
ATOM 1930 C C . LYS A 1 243 ? -15.142 9.177 -4.681 1.00 95.12 243 LYS A C 1
ATOM 1932 O O . LYS A 1 243 ? -14.148 8.469 -4.498 1.00 95.12 243 LYS A O 1
ATOM 1937 N N . LYS A 1 244 ? -16.061 8.914 -5.611 1.00 95.12 244 LYS A N 1
ATOM 1938 C CA . LYS A 1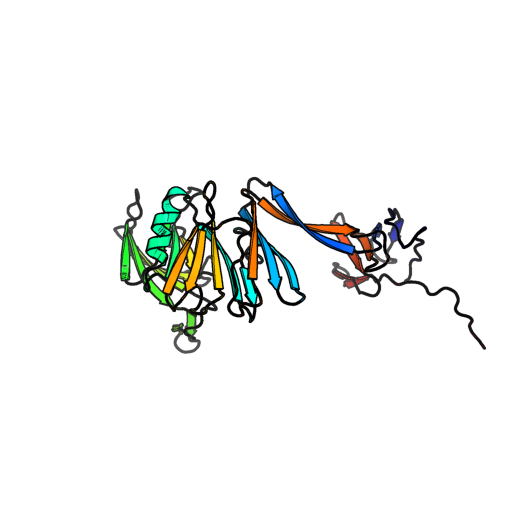 244 ? -15.854 7.926 -6.672 1.00 95.12 244 LYS A CA 1
ATOM 1939 C C . LYS A 1 244 ? -14.663 8.330 -7.532 1.00 95.12 244 LYS A C 1
ATOM 1941 O O . LYS A 1 244 ? -14.530 9.507 -7.863 1.00 95.12 244 LYS A O 1
ATOM 1946 N N . THR A 1 245 ? -13.817 7.371 -7.895 1.00 93.94 245 THR A N 1
ATOM 1947 C CA . THR A 1 245 ? -12.785 7.621 -8.905 1.00 93.94 245 THR A CA 1
ATOM 1948 C C . THR A 1 245 ? -13.322 7.371 -10.298 1.00 93.94 245 THR A C 1
ATOM 1950 O O . THR A 1 245 ? -14.120 6.456 -10.492 1.00 93.94 245 THR A O 1
ATOM 1953 N N . MET A 1 246 ? -12.803 8.109 -11.270 1.00 93.31 246 MET A N 1
ATOM 1954 C CA . MET A 1 246 ? -13.018 7.850 -12.687 1.00 93.31 246 MET A CA 1
ATOM 1955 C C . MET A 1 246 ? -11.671 7.520 -13.328 1.00 93.31 246 MET A C 1
ATOM 1957 O O . MET A 1 246 ? -10.676 8.210 -13.104 1.00 93.31 246 MET A O 1
ATOM 1961 N N . LEU A 1 247 ? -11.624 6.438 -14.105 1.00 94.50 247 LEU A N 1
ATOM 1962 C CA . LEU A 1 247 ? -10.409 6.080 -14.834 1.00 94.50 247 LEU A CA 1
ATOM 1963 C C . LEU A 1 247 ? -10.065 7.191 -15.834 1.00 94.50 247 LEU A C 1
ATOM 1965 O O . LEU A 1 247 ? -10.947 7.738 -16.491 1.00 94.50 247 LEU A O 1
ATOM 1969 N N . GLY A 1 248 ? -8.783 7.536 -15.922 1.00 94.94 248 GLY A N 1
ATOM 1970 C CA . GLY A 1 248 ? -8.290 8.636 -16.752 1.00 94.94 248 GLY A CA 1
ATOM 1971 C C . GLY A 1 248 ? -8.545 10.047 -16.200 1.00 94.94 248 GLY A C 1
ATOM 1972 O O . GLY A 1 248 ? -7.988 10.998 -16.745 1.00 94.94 248 GLY A O 1
ATOM 1973 N N . GLU A 1 249 ? -9.317 10.215 -15.118 1.00 96.31 249 GLU A N 1
ATOM 1974 C CA . GLU A 1 249 ? -9.441 11.512 -14.438 1.00 96.31 249 GLU A CA 1
ATOM 1975 C C . GLU A 1 249 ? -8.091 11.913 -13.831 1.00 96.31 249 GLU A C 1
ATOM 1977 O O . GLU A 1 249 ? -7.386 11.091 -13.239 1.00 96.31 249 GLU A O 1
ATOM 1982 N N . SER A 1 250 ? -7.734 13.189 -13.985 1.00 95.81 250 SER A N 1
ATOM 1983 C CA . SER A 1 250 ? -6.520 13.764 -13.409 1.00 95.81 250 SER A CA 1
ATOM 1984 C C . SER A 1 250 ? -6.769 14.228 -11.974 1.00 95.81 250 SER A C 1
ATOM 1986 O O . SER A 1 250 ? -7.683 15.010 -11.699 1.00 95.81 250 SER A O 1
ATOM 1988 N N . TYR A 1 251 ? -5.918 13.769 -11.060 1.00 94.94 251 TYR A N 1
ATOM 1989 C CA . TYR A 1 251 ? -5.917 14.140 -9.650 1.00 94.94 251 TYR A CA 1
ATOM 1990 C C . TYR A 1 251 ? -4.656 14.961 -9.343 1.00 94.94 251 TYR A C 1
ATOM 1992 O O . TYR A 1 251 ? -3.549 14.410 -9.364 1.00 94.94 251 TYR A O 1
ATOM 2000 N N . PRO A 1 252 ? -4.777 16.277 -9.085 1.00 94.19 252 PRO A N 1
ATOM 2001 C CA . PRO A 1 252 ? -3.622 17.149 -8.906 1.00 94.19 252 PRO A CA 1
ATOM 2002 C C . PRO A 1 252 ? -2.924 16.897 -7.570 1.00 94.19 252 PRO A C 1
ATOM 2004 O O . PRO A 1 252 ? -3.561 16.743 -6.530 1.00 94.19 252 PRO A O 1
ATOM 2007 N N . PHE A 1 253 ? -1.599 16.902 -7.573 1.00 92.56 253 PHE A N 1
ATOM 2008 C CA . PHE A 1 253 ? -0.808 16.897 -6.349 1.00 92.56 253 PHE A CA 1
ATOM 2009 C C . PHE A 1 253 ? -0.781 18.292 -5.692 1.00 92.56 253 PHE A C 1
ATOM 2011 O O . PHE A 1 253 ? -1.473 19.211 -6.133 1.00 92.56 253 PHE A O 1
ATOM 2018 N N . ALA A 1 254 ? -0.013 18.460 -4.606 1.00 87.12 254 ALA A N 1
ATOM 2019 C CA . ALA A 1 254 ? 0.032 19.721 -3.856 1.00 87.12 254 ALA A CA 1
ATOM 2020 C C . ALA A 1 254 ? 0.559 20.849 -4.750 1.00 87.12 254 ALA A C 1
ATOM 2022 O O . ALA A 1 254 ? -0.014 21.936 -4.828 1.00 87.12 254 ALA A O 1
ATOM 2023 N N . ASN A 1 255 ? 1.623 20.537 -5.495 1.00 82.69 255 ASN A N 1
ATOM 2024 C CA . ASN A 1 255 ? 2.014 21.318 -6.651 1.00 82.69 255 ASN A CA 1
ATOM 2025 C C . ASN A 1 255 ? 1.104 20.934 -7.828 1.00 82.69 255 ASN A C 1
ATOM 2027 O O . ASN A 1 255 ? 1.270 19.872 -8.426 1.00 82.69 255 ASN A O 1
ATOM 2031 N N . LYS A 1 256 ? 0.173 21.827 -8.174 1.00 85.12 256 LYS A N 1
ATOM 2032 C CA . LYS A 1 256 ? -0.818 21.651 -9.250 1.00 85.12 256 LYS A CA 1
ATOM 2033 C C . LYS A 1 256 ? -0.212 21.474 -10.651 1.00 85.12 256 LYS A C 1
ATOM 2035 O O . LYS A 1 256 ? -0.943 21.136 -11.573 1.00 85.12 256 LYS A O 1
ATOM 2040 N N . GLN A 1 257 ? 1.095 21.688 -10.819 1.00 91.50 257 GLN A N 1
ATOM 2041 C CA . GLN A 1 257 ? 1.823 21.349 -12.049 1.00 91.50 257 GLN A CA 1
ATOM 2042 C C . GLN A 1 257 ? 1.975 19.837 -12.251 1.00 91.50 257 GLN A C 1
ATOM 2044 O O . GLN A 1 257 ? 2.290 19.396 -13.352 1.00 91.50 257 GLN A O 1
ATOM 2049 N N . TYR A 1 258 ? 1.770 19.048 -11.195 1.00 94.00 258 TYR A N 1
ATOM 2050 C CA . TYR A 1 258 ? 1.851 17.600 -11.230 1.00 94.00 258 TYR A CA 1
ATOM 2051 C C . TYR A 1 258 ? 0.499 16.988 -10.886 1.00 94.00 258 TYR A C 1
ATOM 2053 O O . TYR A 1 258 ? -0.240 17.477 -10.031 1.00 94.00 258 TYR A O 1
ATOM 2061 N N . SER A 1 259 ? 0.191 15.869 -11.524 1.00 95.94 259 SER A N 1
ATOM 2062 C CA . SER A 1 259 ? -1.019 15.101 -11.265 1.00 95.94 259 SER A CA 1
ATOM 2063 C C . SER A 1 259 ? -0.769 13.619 -11.486 1.00 95.94 259 SER A C 1
ATOM 2065 O O . SER A 1 259 ? 0.263 13.222 -12.034 1.00 95.94 259 SER A O 1
ATOM 2067 N N . PHE A 1 260 ? -1.723 12.790 -11.088 1.00 96.75 260 PHE A N 1
ATOM 2068 C CA . PHE A 1 260 ? -1.765 11.408 -11.533 1.00 96.75 260 PHE A CA 1
ATOM 2069 C C . PHE A 1 260 ? -3.135 11.058 -12.102 1.00 96.75 260 PHE A C 1
ATOM 2071 O O . PHE A 1 260 ? -4.148 11.632 -11.707 1.00 96.75 260 PHE A O 1
ATOM 2078 N N . THR A 1 261 ? -3.156 10.088 -13.007 1.00 97.81 261 THR A N 1
ATOM 2079 C CA . THR A 1 261 ? -4.365 9.420 -13.487 1.00 97.81 261 THR A CA 1
ATOM 2080 C C . THR A 1 261 ? -4.387 7.990 -12.981 1.00 97.81 261 THR A C 1
ATOM 2082 O O . THR A 1 261 ? -3.340 7.367 -12.788 1.00 97.81 261 THR A O 1
ATOM 2085 N N . ILE A 1 262 ? -5.586 7.453 -12.767 1.00 97.81 262 ILE A N 1
ATOM 2086 C CA . ILE A 1 262 ? -5.777 6.015 -12.572 1.00 97.81 262 ILE A CA 1
ATOM 2087 C C . ILE A 1 262 ? -6.078 5.432 -13.948 1.00 97.81 262 ILE A C 1
ATOM 2089 O O . ILE A 1 262 ? -7.161 5.647 -14.486 1.00 97.81 262 ILE A O 1
ATOM 2093 N N . ASP A 1 263 ? -5.120 4.723 -14.534 1.00 96.88 263 ASP A N 1
ATOM 2094 C CA . ASP A 1 263 ? -5.266 4.178 -15.884 1.00 96.88 263 ASP A CA 1
ATOM 2095 C C . ASP A 1 263 ? -6.129 2.918 -15.876 1.00 96.88 263 ASP A C 1
ATOM 2097 O O . ASP A 1 263 ? -7.036 2.755 -16.689 1.00 96.88 263 ASP A O 1
ATOM 2101 N N 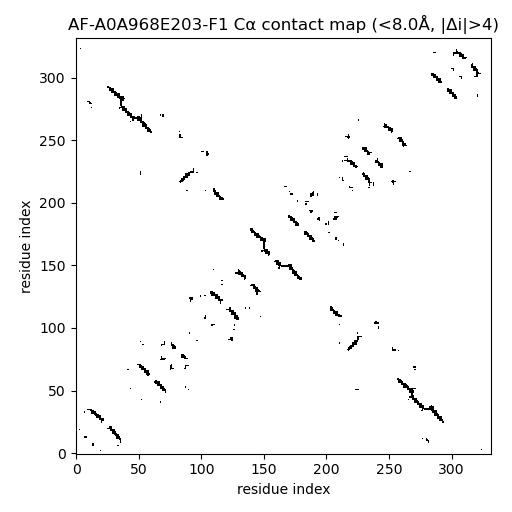. LYS A 1 264 ? -5.789 1.984 -14.979 1.00 96.50 264 LYS A N 1
ATOM 2102 C CA . LYS A 1 264 ? -6.407 0.660 -14.877 1.00 96.50 264 LYS A CA 1
ATOM 2103 C C . LYS A 1 264 ? -6.338 0.140 -13.451 1.00 96.50 264 LYS A C 1
ATOM 2105 O O . LYS A 1 264 ? -5.361 0.383 -12.743 1.00 96.50 264 LYS A O 1
ATOM 2110 N N . VAL A 1 265 ? -7.335 -0.652 -13.078 1.00 96.50 265 VAL A N 1
ATOM 2111 C CA . VAL A 1 265 ? -7.344 -1.453 -11.853 1.00 96.50 265 VAL A CA 1
ATOM 2112 C C . VAL A 1 265 ? -7.594 -2.903 -12.246 1.00 96.50 265 VAL A C 1
ATOM 2114 O O . VAL A 1 265 ? -8.486 -3.187 -13.039 1.00 96.50 265 VAL A O 1
ATOM 2117 N N . PHE A 1 266 ? -6.767 -3.802 -11.728 1.00 96.00 266 PHE A N 1
ATOM 2118 C CA . PHE A 1 266 ? -6.825 -5.235 -11.970 1.00 96.00 266 PHE A CA 1
ATOM 2119 C C . PHE A 1 266 ? -7.164 -5.932 -10.661 1.00 96.00 266 PHE A C 1
ATOM 2121 O O . PHE A 1 266 ? -6.500 -5.709 -9.646 1.00 96.00 266 PHE A O 1
ATOM 2128 N N . GLU A 1 267 ? -8.178 -6.784 -10.693 1.00 94.06 267 GLU A N 1
ATOM 2129 C CA . GLU A 1 267 ? -8.476 -7.696 -9.595 1.00 94.06 267 GLU A CA 1
ATOM 2130 C C . GLU A 1 267 ? -7.672 -8.986 -9.757 1.00 94.06 267 GLU A C 1
ATOM 2132 O O . GLU A 1 267 ? -7.314 -9.352 -10.875 1.00 94.06 267 GLU A O 1
ATOM 2137 N N . HIS A 1 268 ? -7.389 -9.669 -8.645 1.00 93.25 268 HIS A N 1
ATOM 2138 C CA . HIS A 1 268 ? -6.643 -10.932 -8.629 1.00 93.25 268 HIS A CA 1
ATOM 2139 C C . HIS A 1 268 ? -5.349 -10.866 -9.443 1.00 93.25 268 HIS A C 1
ATOM 2141 O O . HIS A 1 268 ? -5.104 -11.703 -10.303 1.00 93.25 268 HIS A O 1
ATOM 2147 N N . ALA A 1 269 ? -4.518 -9.854 -9.204 1.00 94.88 269 ALA A N 1
ATOM 2148 C CA . ALA A 1 269 ? -3.307 -9.636 -9.979 1.00 94.88 269 ALA A CA 1
ATOM 2149 C C . ALA A 1 269 ? -2.046 -9.576 -9.112 1.00 94.88 269 ALA A C 1
ATOM 2151 O O . ALA A 1 269 ? -2.062 -9.173 -7.944 1.00 94.88 269 ALA A O 1
ATOM 2152 N N . LEU A 1 270 ? -0.927 -9.961 -9.720 1.00 93.50 270 LEU A N 1
ATOM 2153 C CA . LEU A 1 270 ? 0.421 -9.730 -9.217 1.00 93.50 270 LEU A CA 1
ATOM 2154 C C . LEU A 1 270 ? 1.158 -8.775 -10.150 1.00 93.50 270 LEU A C 1
ATOM 2156 O O . LEU A 1 270 ? 0.965 -8.792 -11.366 1.00 93.50 270 LEU A O 1
ATOM 2160 N N . ILE A 1 271 ? 2.025 -7.949 -9.571 1.00 93.19 271 ILE A N 1
ATOM 2161 C CA . ILE A 1 271 ? 2.931 -7.113 -10.352 1.00 93.19 271 ILE A CA 1
ATOM 2162 C C . ILE A 1 271 ? 4.127 -7.972 -10.750 1.00 93.19 271 ILE A C 1
ATOM 2164 O O . ILE A 1 271 ? 4.861 -8.452 -9.887 1.00 93.19 271 ILE A O 1
ATOM 2168 N N . LYS A 1 272 ? 4.342 -8.126 -12.056 1.00 91.25 272 LYS A N 1
ATOM 2169 C CA . LYS A 1 272 ? 5.530 -8.766 -12.616 1.00 91.25 272 LYS A CA 1
ATOM 2170 C C . LYS A 1 272 ? 6.376 -7.718 -13.326 1.00 91.25 272 LYS A C 1
ATOM 2172 O O . LYS A 1 272 ? 5.856 -6.926 -14.116 1.00 91.25 272 LYS A O 1
ATOM 2177 N N . THR A 1 273 ? 7.670 -7.700 -13.034 1.00 85.44 273 THR A N 1
ATOM 2178 C CA . THR A 1 273 ? 8.638 -6.863 -13.743 1.00 85.44 273 THR A CA 1
ATOM 2179 C C . THR A 1 273 ? 9.606 -7.779 -14.474 1.00 85.44 273 THR A C 1
ATOM 2181 O O . THR A 1 273 ? 10.313 -8.543 -13.829 1.00 85.44 273 THR A O 1
ATOM 2184 N N . ASP A 1 274 ? 9.615 -7.685 -15.800 1.00 85.19 274 ASP A N 1
ATOM 2185 C CA . ASP A 1 274 ? 10.463 -8.481 -16.688 1.00 85.19 274 ASP A CA 1
ATOM 2186 C C . ASP A 1 274 ? 11.346 -7.559 -17.544 1.00 85.19 274 ASP A C 1
ATOM 2188 O O . ASP A 1 274 ? 11.061 -6.362 -17.707 1.00 85.19 274 ASP A O 1
ATOM 2192 N N . TRP A 1 275 ? 12.418 -8.109 -18.115 1.00 84.81 275 TRP A N 1
ATOM 2193 C CA . TRP A 1 275 ? 13.286 -7.389 -19.050 1.00 84.81 275 TRP A CA 1
ATOM 2194 C C . TRP A 1 275 ? 12.689 -7.474 -20.446 1.00 84.81 275 TRP A C 1
ATOM 2196 O O . TRP A 1 275 ? 12.162 -8.509 -20.850 1.00 84.81 275 TRP A O 1
ATOM 2206 N N . ALA A 1 276 ? 12.792 -6.394 -21.204 1.00 83.94 276 ALA A N 1
ATOM 2207 C CA . ALA A 1 276 ? 12.394 -6.375 -22.598 1.00 83.94 276 ALA A CA 1
ATOM 2208 C C . ALA A 1 276 ? 13.393 -5.565 -23.419 1.00 83.94 276 ALA A C 1
ATOM 2210 O O . ALA A 1 276 ? 13.987 -4.605 -22.915 1.00 83.94 276 ALA A O 1
ATOM 2211 N N . ASN A 1 277 ? 13.520 -5.923 -24.698 1.00 84.75 277 ASN A N 1
ATOM 2212 C CA . ASN A 1 277 ? 14.081 -5.007 -25.674 1.00 84.75 277 ASN A CA 1
ATOM 2213 C C . ASN A 1 277 ? 13.039 -3.927 -25.983 1.00 84.75 277 ASN A C 1
ATOM 2215 O O . ASN A 1 277 ? 11.910 -4.249 -26.357 1.00 84.75 277 ASN A O 1
ATOM 2219 N N . ASN A 1 278 ? 13.386 -2.656 -25.798 1.00 85.06 278 ASN A N 1
ATOM 2220 C CA . ASN A 1 278 ? 12.457 -1.554 -26.042 1.00 85.06 278 ASN A CA 1
ATOM 2221 C C . ASN A 1 278 ? 12.553 -0.988 -27.462 1.00 85.06 278 ASN A C 1
ATOM 2223 O O . ASN A 1 278 ? 11.561 -0.459 -27.958 1.00 85.06 278 ASN A O 1
ATOM 2227 N N . SER A 1 279 ? 13.708 -1.092 -28.116 1.00 85.19 279 SER A N 1
ATOM 2228 C CA . SER A 1 279 ? 13.878 -0.643 -29.496 1.00 85.19 279 SER A CA 1
ATOM 2229 C C . SER A 1 279 ? 15.031 -1.364 -30.182 1.00 85.19 279 SER A C 1
ATOM 2231 O O . SER A 1 279 ? 15.931 -1.870 -29.520 1.00 85.19 279 SER A O 1
ATOM 2233 N N . GLU A 1 280 ? 15.023 -1.380 -31.513 1.00 83.56 280 GLU A N 1
ATOM 2234 C CA . GLU A 1 280 ? 16.169 -1.793 -32.333 1.00 83.56 280 GLU A CA 1
ATOM 2235 C C . GLU A 1 280 ? 17.140 -0.614 -32.526 1.00 83.56 280 GLU A C 1
ATOM 2237 O O . GLU A 1 280 ? 17.484 -0.201 -33.632 1.00 83.56 280 GLU A O 1
ATOM 2242 N N . LYS A 1 281 ? 17.493 0.031 -31.410 1.00 84.38 281 LYS A N 1
ATOM 2243 C CA . LYS A 1 281 ? 18.474 1.113 -31.353 1.00 84.38 281 LYS A CA 1
ATOM 2244 C C . LYS A 1 281 ? 19.389 0.876 -30.176 1.00 84.38 281 LYS A C 1
ATOM 2246 O O . LYS A 1 281 ? 18.946 0.574 -29.070 1.00 84.38 281 LYS A O 1
ATOM 2251 N N . LEU A 1 282 ? 20.669 1.093 -30.410 1.00 85.75 282 LEU A N 1
ATOM 2252 C CA . LEU A 1 282 ? 21.693 0.932 -29.404 1.00 85.75 282 LEU A CA 1
ATOM 2253 C C . LEU A 1 282 ? 21.663 2.073 -28.374 1.00 85.75 282 LEU A C 1
ATOM 2255 O O . LEU A 1 282 ? 22.336 3.092 -28.526 1.00 85.75 282 LEU A O 1
ATOM 2259 N N . LEU A 1 283 ? 20.869 1.905 -27.319 1.00 87.62 283 LEU A N 1
ATOM 2260 C CA . LEU A 1 283 ? 20.688 2.915 -26.270 1.00 87.62 283 LEU A CA 1
ATOM 2261 C C . LEU A 1 283 ? 21.186 2.423 -24.914 1.00 87.62 283 LEU A C 1
ATOM 2263 O O . LEU A 1 283 ? 21.942 3.111 -24.231 1.00 87.62 283 LEU A O 1
ATOM 2267 N N . ARG A 1 284 ? 20.754 1.224 -24.516 1.00 89.69 284 ARG A N 1
ATOM 2268 C CA . ARG A 1 284 ? 21.074 0.605 -23.223 1.00 89.69 284 ARG A CA 1
ATOM 2269 C C . ARG A 1 284 ? 21.431 -0.859 -23.446 1.00 89.69 284 ARG A C 1
ATOM 2271 O O . ARG A 1 284 ? 20.650 -1.737 -23.080 1.00 89.69 284 ARG A O 1
ATOM 2278 N N . PRO A 1 285 ? 22.586 -1.118 -24.075 1.00 91.94 285 PRO A N 1
ATOM 2279 C CA . PRO A 1 285 ? 22.988 -2.469 -24.408 1.00 91.94 285 PRO A CA 1
ATOM 2280 C C . PRO A 1 285 ? 23.190 -3.313 -23.149 1.00 91.94 285 PRO A C 1
ATOM 2282 O O . PRO A 1 285 ? 23.858 -2.894 -22.195 1.00 91.94 285 PRO A O 1
ATOM 2285 N N . ALA A 1 286 ? 22.634 -4.519 -23.162 1.00 93.62 286 ALA A N 1
ATOM 2286 C CA . ALA A 1 286 ? 22.771 -5.486 -22.087 1.00 93.62 286 ALA A CA 1
ATOM 2287 C C . ALA A 1 286 ? 22.786 -6.923 -22.612 1.00 93.62 286 ALA A C 1
ATOM 2289 O O . ALA A 1 286 ? 22.277 -7.219 -23.692 1.00 93.62 286 ALA A O 1
ATOM 2290 N N . VAL A 1 287 ? 23.331 -7.831 -21.805 1.00 92.75 287 VAL A N 1
ATOM 2291 C CA . VAL A 1 287 ? 23.263 -9.274 -22.047 1.00 92.75 287 VAL A CA 1
ATOM 2292 C C . VAL A 1 287 ? 22.481 -9.940 -20.922 1.00 92.75 287 VAL A C 1
ATOM 2294 O O . VAL A 1 287 ? 22.863 -9.847 -19.756 1.00 92.75 287 VAL A O 1
ATOM 2297 N N . VAL A 1 288 ? 21.401 -10.633 -21.270 1.00 91.88 288 VAL A N 1
ATOM 2298 C CA . VAL A 1 288 ? 20.702 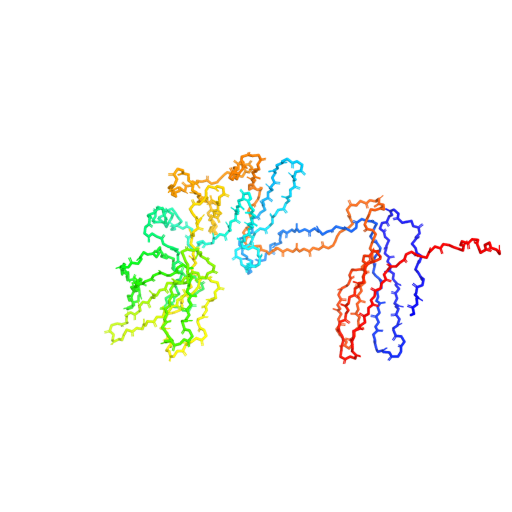-11.546 -20.363 1.00 91.88 288 VAL A CA 1
ATOM 2299 C C . VAL A 1 288 ? 21.493 -12.847 -20.307 1.00 91.88 288 VAL A C 1
ATOM 2301 O O . VAL A 1 288 ? 21.807 -13.447 -21.339 1.00 91.88 288 VAL A O 1
ATOM 2304 N N . ALA A 1 289 ? 21.819 -13.285 -19.099 1.00 92.06 289 ALA A N 1
ATOM 2305 C CA . ALA A 1 289 ? 22.562 -14.502 -18.829 1.00 92.06 289 ALA A CA 1
ATOM 2306 C C . ALA A 1 289 ? 21.921 -15.284 -17.676 1.00 92.06 289 ALA A C 1
ATOM 2308 O O . ALA A 1 289 ? 21.145 -14.744 -16.895 1.00 92.06 289 ALA A O 1
ATOM 2309 N N . THR A 1 290 ? 22.270 -16.557 -17.540 1.00 91.94 290 THR A N 1
ATOM 2310 C CA . THR A 1 290 ? 21.974 -17.363 -16.356 1.00 91.94 290 THR A CA 1
ATOM 2311 C C . THR A 1 290 ? 23.275 -17.835 -15.723 1.00 91.94 290 THR A C 1
ATOM 2313 O O . THR A 1 290 ? 24.151 -18.349 -16.417 1.00 91.94 290 THR A O 1
ATOM 2316 N N . VAL A 1 291 ? 23.411 -17.653 -14.413 1.00 89.88 291 VAL A N 1
ATOM 2317 C CA . VAL A 1 291 ? 24.500 -18.202 -13.602 1.00 89.88 291 VAL A CA 1
ATOM 2318 C C . VAL A 1 291 ? 24.011 -19.518 -13.008 1.00 89.88 291 VAL A C 1
ATOM 2320 O O . VAL A 1 291 ? 23.022 -19.542 -12.279 1.00 89.88 291 VAL A O 1
ATOM 2323 N N . GLU A 1 292 ? 24.672 -20.610 -13.371 1.00 89.81 292 GLU A N 1
ATOM 2324 C CA . GLU A 1 292 ? 24.346 -21.978 -12.971 1.00 89.81 292 GLU A CA 1
ATOM 2325 C C . GLU A 1 292 ? 25.403 -22.484 -11.973 1.00 89.81 292 GLU A C 1
ATOM 2327 O O . GLU A 1 292 ? 26.607 -22.404 -12.244 1.00 89.81 292 GLU A O 1
ATOM 2332 N N . HIS A 1 293 ? 24.958 -22.996 -10.823 1.00 84.69 293 HIS A N 1
ATOM 2333 C CA . HIS A 1 293 ? 25.809 -23.521 -9.750 1.00 84.69 293 HIS A CA 1
ATOM 2334 C C . HIS A 1 293 ? 25.066 -24.577 -8.928 1.00 84.69 293 HIS A C 1
ATOM 2336 O O . HIS A 1 293 ? 24.041 -24.242 -8.343 1.00 84.69 293 HIS A O 1
ATOM 2342 N N . ASP A 1 294 ? 25.589 -25.803 -8.823 1.00 71.75 294 ASP A N 1
ATOM 2343 C CA . ASP A 1 294 ? 25.018 -26.876 -7.983 1.00 71.75 294 ASP A CA 1
ATOM 2344 C C . ASP A 1 294 ? 23.476 -26.961 -8.079 1.00 71.75 294 ASP A C 1
ATOM 2346 O O . ASP A 1 294 ? 22.766 -26.763 -7.095 1.00 71.75 294 ASP A O 1
ATOM 2350 N N . ASP A 1 295 ? 22.963 -27.140 -9.301 1.00 74.12 295 ASP A N 1
ATOM 2351 C CA . ASP A 1 295 ? 21.530 -27.211 -9.654 1.00 74.12 295 ASP A CA 1
ATOM 2352 C C . ASP A 1 295 ? 20.694 -25.939 -9.417 1.00 74.12 295 ASP A C 1
ATOM 2354 O O . ASP A 1 295 ? 19.506 -25.895 -9.745 1.00 74.12 295 ASP A O 1
ATOM 2358 N N . THR A 1 296 ? 21.303 -24.857 -8.931 1.00 79.12 296 THR A N 1
ATOM 2359 C CA . THR A 1 296 ? 20.667 -23.537 -8.872 1.00 79.12 296 THR A CA 1
ATOM 2360 C C . THR A 1 296 ? 20.922 -22.754 -10.155 1.00 79.12 296 THR A C 1
ATOM 2362 O O . THR A 1 296 ? 22.046 -22.692 -10.658 1.00 79.12 296 THR A O 1
ATOM 2365 N N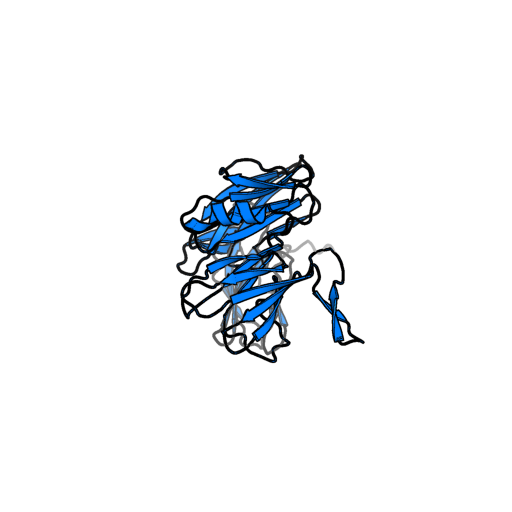 . VAL A 1 297 ? 19.865 -22.140 -10.690 1.00 84.94 297 VAL A N 1
ATOM 2366 C CA . VAL A 1 297 ? 19.923 -21.270 -11.869 1.00 84.94 297 VAL A CA 1
ATOM 2367 C C . VAL A 1 297 ? 19.417 -19.895 -11.466 1.00 84.94 297 VAL A C 1
ATOM 2369 O O . VAL A 1 297 ? 18.262 -19.744 -11.073 1.00 84.94 297 VAL A O 1
ATOM 2372 N N . GLN A 1 298 ? 20.277 -18.886 -11.575 1.00 86.56 298 GLN A N 1
ATOM 2373 C CA . GLN A 1 298 ? 19.909 -17.496 -11.337 1.00 86.56 298 GLN A CA 1
ATOM 2374 C C . GLN A 1 298 ? 20.024 -16.695 -12.630 1.00 86.56 298 GLN A C 1
ATOM 2376 O O . GLN A 1 298 ? 21.061 -16.710 -13.287 1.00 86.56 298 GLN A O 1
ATOM 2381 N N . GLU A 1 299 ? 18.985 -15.944 -12.977 1.00 88.38 299 GLU A N 1
ATOM 2382 C CA . GLU A 1 299 ? 19.051 -14.992 -14.083 1.00 88.38 299 GLU A CA 1
ATOM 2383 C C . GLU A 1 299 ? 19.851 -13.735 -13.696 1.00 88.38 299 GLU A C 1
ATOM 2385 O O . GLU A 1 299 ? 19.773 -13.238 -12.570 1.00 88.38 299 GLU A O 1
ATOM 2390 N N . ALA A 1 300 ? 20.637 -13.227 -14.640 1.00 89.00 300 ALA A N 1
ATOM 2391 C CA . ALA A 1 300 ? 21.494 -12.062 -14.509 1.00 89.00 300 ALA A CA 1
ATOM 2392 C C . ALA A 1 300 ? 21.343 -11.161 -15.739 1.00 89.00 300 ALA A C 1
ATOM 2394 O O . ALA A 1 300 ? 21.271 -11.642 -16.870 1.00 89.00 300 ALA A O 1
ATOM 2395 N N . VAL A 1 301 ? 21.357 -9.846 -15.526 1.00 91.06 301 VAL A N 1
ATOM 2396 C CA . VAL A 1 301 ? 21.387 -8.856 -16.608 1.00 91.06 301 VAL A CA 1
ATOM 2397 C C . VAL A 1 301 ? 22.690 -8.082 -16.516 1.00 91.06 301 VAL A C 1
ATOM 2399 O O . VAL A 1 301 ? 22.950 -7.387 -15.535 1.00 91.06 301 VAL A O 1
ATOM 2402 N N . LEU A 1 302 ? 23.522 -8.231 -17.539 1.00 92.75 302 LEU A N 1
ATOM 2403 C CA . LEU A 1 302 ? 24.824 -7.593 -17.645 1.00 92.75 302 LEU A CA 1
ATOM 2404 C C . LEU A 1 302 ? 24.677 -6.323 -18.480 1.00 92.75 302 LEU A C 1
ATOM 2406 O O . LEU A 1 302 ? 24.781 -6.362 -19.704 1.00 92.75 302 LEU A O 1
ATOM 2410 N N . GLU A 1 303 ? 24.397 -5.203 -17.822 1.00 92.94 303 GLU A N 1
ATOM 2411 C CA . GLU A 1 303 ? 24.396 -3.889 -18.468 1.00 92.94 303 GLU A CA 1
ATOM 2412 C C . GLU A 1 303 ? 25.822 -3.474 -18.857 1.00 92.94 303 GLU A C 1
ATOM 2414 O O . GLU A 1 303 ? 26.784 -3.726 -18.122 1.00 92.94 303 GLU A O 1
ATOM 2419 N N . LEU A 1 304 ? 25.969 -2.813 -20.009 1.00 92.38 304 LEU A N 1
ATOM 2420 C CA . LEU A 1 304 ? 27.275 -2.368 -20.489 1.00 92.38 304 LEU A CA 1
ATOM 2421 C C . LEU A 1 304 ? 27.980 -1.492 -19.443 1.00 92.38 304 LEU A C 1
ATOM 2423 O O . LEU A 1 304 ? 27.434 -0.502 -18.956 1.00 92.38 304 LEU A O 1
ATOM 2427 N N . ASN A 1 305 ? 29.221 -1.858 -19.128 1.00 91.44 305 ASN A N 1
ATOM 2428 C CA . ASN A 1 305 ? 30.102 -1.204 -18.161 1.00 91.44 305 ASN A CA 1
ATOM 2429 C C . ASN A 1 305 ? 29.603 -1.183 -16.706 1.00 91.44 305 ASN A C 1
ATOM 2431 O O . ASN A 1 305 ? 30.231 -0.525 -15.874 1.00 91.44 305 ASN A O 1
ATOM 2435 N N . LYS A 1 306 ? 28.545 -1.926 -16.357 1.00 92.12 306 LYS A N 1
ATOM 2436 C CA . LYS A 1 306 ? 28.091 -2.061 -14.966 1.00 92.12 306 LYS A CA 1
ATOM 2437 C C . LYS A 1 306 ? 28.475 -3.427 -14.392 1.00 92.12 306 LYS A C 1
ATOM 2439 O O . LYS A 1 306 ? 28.242 -4.446 -15.043 1.00 92.12 306 LYS A O 1
ATOM 2444 N N . PRO A 1 307 ? 29.061 -3.478 -13.184 1.00 92.56 307 PRO A N 1
ATOM 2445 C CA . PRO A 1 307 ? 29.371 -4.745 -12.545 1.00 92.56 307 PRO A CA 1
ATOM 2446 C C . PRO A 1 307 ? 28.087 -5.418 -12.051 1.00 92.56 307 PRO A C 1
ATOM 2448 O O . PRO A 1 307 ? 27.253 -4.800 -11.392 1.00 92.56 307 PRO A O 1
ATOM 2451 N N . PHE A 1 308 ? 27.959 -6.709 -12.329 1.00 90.62 308 PHE A N 1
ATOM 2452 C CA . PHE A 1 308 ? 26.964 -7.579 -11.723 1.00 90.62 308 PHE A CA 1
ATOM 2453 C C . PHE A 1 308 ? 27.649 -8.460 -10.680 1.00 90.62 308 PHE A C 1
ATOM 2455 O O . PHE A 1 308 ? 28.601 -9.176 -10.992 1.00 90.62 308 PHE A O 1
ATOM 2462 N N . HIS A 1 309 ? 27.171 -8.408 -9.440 1.00 90.44 309 HIS A N 1
ATOM 2463 C CA . HIS A 1 309 ? 27.741 -9.161 -8.327 1.00 90.44 309 HIS A CA 1
ATOM 2464 C C . HIS A 1 309 ? 26.872 -10.376 -8.015 1.00 90.44 309 HIS A C 1
ATOM 2466 O O . HIS A 1 309 ? 25.702 -10.235 -7.663 1.00 90.44 309 HIS A O 1
ATOM 2472 N N . HIS A 1 310 ? 27.463 -11.564 -8.077 1.00 86.38 310 HIS A N 1
ATOM 2473 C CA . HIS A 1 310 ? 26.815 -12.815 -7.711 1.00 86.38 310 HIS A CA 1
ATOM 2474 C C . HIS A 1 310 ? 27.543 -13.450 -6.527 1.00 86.38 310 HIS A C 1
ATOM 2476 O O . HIS A 1 310 ? 28.734 -13.758 -6.602 1.00 86.38 310 HIS A O 1
ATOM 2482 N N . LYS A 1 311 ? 26.833 -13.621 -5.410 1.00 85.62 311 LYS A N 1
ATOM 2483 C CA . LYS A 1 311 ? 27.379 -14.271 -4.215 1.00 85.62 311 LYS A CA 1
ATOM 2484 C C . LYS A 1 311 ? 27.234 -15.782 -4.339 1.00 85.62 311 LYS A C 1
ATOM 2486 O O . LYS A 1 311 ? 26.152 -16.278 -4.619 1.00 85.62 311 LYS A O 1
ATOM 2491 N N . THR A 1 312 ? 28.314 -16.491 -4.051 1.00 79.06 312 THR A N 1
ATOM 2492 C CA . THR A 1 312 ? 28.389 -17.955 -4.036 1.00 79.06 312 THR A CA 1
ATOM 2493 C C . THR A 1 312 ? 28.960 -18.427 -2.704 1.00 79.06 312 THR A C 1
ATOM 2495 O O . THR A 1 312 ? 29.536 -17.637 -1.951 1.00 79.06 312 THR A O 1
ATOM 2498 N N . ARG A 1 313 ? 28.876 -19.735 -2.431 1.00 78.50 313 ARG A N 1
ATOM 2499 C CA . ARG A 1 313 ? 29.542 -20.345 -1.266 1.00 78.50 313 ARG A CA 1
ATOM 2500 C C . ARG A 1 313 ? 31.071 -20.191 -1.279 1.00 78.50 313 ARG A C 1
ATOM 2502 O O . ARG A 1 313 ? 31.690 -20.280 -0.229 1.00 78.50 313 ARG A O 1
ATOM 2509 N N . PHE A 1 314 ? 31.666 -19.931 -2.446 1.00 74.81 314 PHE A N 1
ATOM 2510 C CA . PHE A 1 314 ? 33.113 -19.791 -2.638 1.00 74.81 314 PHE A CA 1
ATOM 2511 C C . PHE A 1 314 ? 33.588 -18.329 -2.690 1.00 74.81 314 PHE A C 1
ATOM 2513 O O . PHE A 1 314 ? 34.768 -18.072 -2.910 1.00 74.81 314 PHE A O 1
ATOM 2520 N N . GLY A 1 315 ? 32.684 -17.361 -2.508 1.00 82.94 315 GLY A N 1
ATOM 2521 C CA . GLY A 1 315 ? 32.983 -15.932 -2.605 1.00 82.94 315 GLY A CA 1
ATOM 2522 C C . GLY A 1 315 ? 32.059 -15.198 -3.575 1.00 82.94 315 GLY A C 1
ATOM 2523 O O . GLY A 1 315 ? 30.994 -15.691 -3.944 1.00 82.94 315 GLY A O 1
ATOM 2524 N N . THR A 1 316 ? 32.445 -13.988 -3.981 1.00 86.69 316 THR A N 1
ATOM 2525 C CA . THR A 1 316 ? 31.654 -13.167 -4.913 1.00 86.69 316 THR A CA 1
ATOM 2526 C C . THR A 1 316 ? 32.263 -13.214 -6.307 1.00 86.69 316 THR A C 1
ATOM 2528 O O . THR A 1 316 ? 33.413 -12.824 -6.490 1.00 86.69 316 THR A O 1
ATOM 2531 N N . VAL A 1 317 ? 31.475 -13.634 -7.294 1.00 86.56 317 VAL A N 1
ATOM 2532 C CA . VAL A 1 317 ? 31.821 -13.501 -8.710 1.00 86.56 317 VAL A CA 1
ATOM 2533 C C . VAL A 1 317 ? 31.297 -12.169 -9.223 1.00 86.56 317 VAL A C 1
ATOM 2535 O O . VAL A 1 317 ? 30.142 -11.811 -8.989 1.00 86.56 317 VAL A O 1
ATOM 2538 N N . VAL A 1 318 ? 32.154 -11.430 -9.923 1.00 89.25 318 VAL A N 1
ATOM 2539 C CA . VAL A 1 318 ? 31.797 -10.161 -10.561 1.00 89.25 318 VAL A CA 1
ATOM 2540 C C . VAL A 1 318 ? 31.820 -10.352 -12.069 1.00 89.25 318 VAL A C 1
ATOM 2542 O O . VAL A 1 318 ? 32.859 -10.673 -12.644 1.00 89.25 318 VAL A O 1
ATOM 2545 N N . LEU A 1 319 ? 30.668 -10.157 -12.702 1.00 89.94 319 LEU A N 1
ATOM 2546 C CA . LEU A 1 319 ? 30.510 -10.206 -14.150 1.00 89.94 319 LEU A CA 1
ATOM 2547 C C . LEU A 1 319 ? 30.451 -8.788 -14.693 1.00 89.94 319 LEU A C 1
ATOM 2549 O O . LEU A 1 319 ? 29.787 -7.924 -14.124 1.00 89.94 319 LEU A O 1
ATOM 2553 N N . LEU A 1 320 ? 31.152 -8.549 -15.795 1.00 91.25 320 LEU A N 1
ATOM 2554 C CA . LEU A 1 320 ? 31.219 -7.232 -16.404 1.00 91.25 320 LEU A CA 1
ATOM 2555 C C . LEU A 1 320 ? 31.171 -7.361 -17.920 1.00 91.25 320 LEU A C 1
ATOM 2557 O O . LEU A 1 320 ? 32.077 -7.923 -18.534 1.00 91.25 320 LEU A O 1
ATOM 2561 N N . TYR A 1 321 ? 30.115 -6.815 -18.512 1.00 91.56 321 TYR A N 1
ATOM 2562 C CA . TYR A 1 321 ? 30.000 -6.677 -19.954 1.00 91.56 321 TYR A CA 1
ATOM 2563 C C . TYR A 1 321 ? 30.709 -5.391 -20.391 1.00 91.56 321 TYR A C 1
ATOM 2565 O O . TYR A 1 321 ? 30.412 -4.306 -19.892 1.00 91.56 321 TYR A O 1
ATOM 2573 N N . ARG A 1 322 ? 31.675 -5.514 -21.306 1.00 90.50 322 ARG A N 1
ATOM 2574 C CA . ARG A 1 322 ? 32.386 -4.392 -21.928 1.00 90.50 322 ARG A CA 1
ATOM 2575 C C . ARG A 1 322 ? 32.451 -4.599 -23.429 1.00 90.50 322 ARG A C 1
ATOM 2577 O O . ARG A 1 322 ? 32.563 -5.733 -23.890 1.00 90.50 322 ARG A O 1
ATOM 2584 N N . ARG A 1 323 ? 32.487 -3.494 -24.169 1.00 86.75 323 ARG A N 1
ATOM 2585 C CA . ARG A 1 323 ? 32.953 -3.520 -25.552 1.00 86.75 323 ARG A CA 1
ATOM 2586 C C . ARG A 1 323 ? 34.456 -3.717 -25.569 1.00 86.75 323 ARG A C 1
ATOM 2588 O O . ARG A 1 323 ? 35.180 -3.048 -24.831 1.00 86.75 323 ARG A O 1
ATOM 2595 N N . GLN A 1 324 ? 34.916 -4.616 -26.424 1.00 82.00 324 GLN A N 1
ATOM 2596 C CA . GLN A 1 324 ? 36.303 -4.576 -26.843 1.00 82.00 324 GLN A CA 1
ATOM 2597 C C . GLN A 1 324 ? 36.407 -3.439 -27.852 1.00 82.00 324 GLN A C 1
ATOM 2599 O O . GLN A 1 324 ? 35.755 -3.466 -28.892 1.00 82.00 324 GLN A O 1
ATOM 2604 N N . THR A 1 325 ? 37.185 -2.410 -27.532 1.00 63.91 325 THR A N 1
ATOM 2605 C CA . THR A 1 325 ? 37.706 -1.544 -28.585 1.00 63.91 325 THR A CA 1
ATOM 2606 C C . THR A 1 325 ? 38.476 -2.456 -29.534 1.00 63.91 325 THR A C 1
ATOM 2608 O O . THR A 1 325 ? 39.275 -3.275 -29.066 1.00 63.91 325 THR A O 1
ATOM 2611 N N . GLY A 1 326 ? 38.219 -2.359 -30.843 1.00 56.16 326 GLY A N 1
ATOM 2612 C CA . GLY A 1 326 ? 39.084 -2.987 -31.844 1.00 56.16 326 GLY A CA 1
ATOM 2613 C C . GLY A 1 326 ? 40.545 -2.579 -31.611 1.00 56.16 326 GLY A C 1
ATOM 2614 O O . GLY A 1 326 ? 40.795 -1.706 -30.775 1.00 56.16 326 GLY A O 1
ATOM 2615 N N . PRO A 1 327 ? 41.525 -3.193 -32.291 1.00 43.84 327 PRO A N 1
ATOM 2616 C CA . PRO A 1 327 ? 42.915 -2.782 -32.158 1.00 43.84 327 PRO A CA 1
ATOM 2617 C C . PRO A 1 327 ? 43.027 -1.295 -32.522 1.00 43.84 327 PRO A C 1
ATOM 2619 O O . PRO A 1 327 ? 43.095 -0.932 -33.689 1.00 43.84 327 PRO A O 1
ATOM 2622 N N . SER A 1 328 ? 42.992 -0.427 -31.512 1.00 41.56 328 SER A N 1
ATOM 2623 C CA . SER A 1 328 ? 43.432 0.948 -31.624 1.00 41.56 328 SER A CA 1
ATOM 2624 C C . SER A 1 328 ? 44.896 0.844 -31.989 1.00 41.56 328 SER A C 1
ATOM 2626 O O . SER A 1 328 ? 45.644 0.167 -31.272 1.00 41.56 328 SER A O 1
ATOM 2628 N N . GLU A 1 329 ? 45.266 1.456 -33.107 1.00 44.28 329 GLU A N 1
ATOM 2629 C CA . GLU A 1 329 ? 46.644 1.734 -33.477 1.00 44.28 329 GLU A CA 1
ATOM 2630 C C . GLU A 1 329 ? 47.440 2.029 -32.207 1.00 44.28 329 GLU A C 1
ATOM 2632 O O . GLU A 1 329 ? 47.252 3.044 -31.537 1.00 44.28 329 GLU A O 1
ATOM 2637 N N . ARG A 1 330 ? 48.289 1.074 -31.820 1.00 35.84 330 ARG A N 1
ATOM 2638 C CA . ARG A 1 330 ? 49.401 1.368 -30.933 1.00 35.84 330 ARG A CA 1
ATOM 2639 C C . ARG A 1 330 ? 50.336 2.208 -31.790 1.00 35.84 330 ARG A C 1
ATOM 2641 O O . ARG A 1 330 ? 51.188 1.658 -32.480 1.00 35.84 330 ARG A O 1
ATOM 2648 N N . THR A 1 331 ? 50.102 3.515 -31.834 1.00 40.00 331 THR A N 1
ATOM 2649 C CA . THR A 1 331 ? 51.123 4.454 -32.284 1.00 40.00 331 THR A CA 1
ATOM 2650 C C . THR A 1 331 ? 52.286 4.327 -31.311 1.00 40.00 331 THR A C 1
ATOM 2652 O O . THR A 1 331 ? 52.111 4.510 -30.104 1.00 40.00 331 THR A O 1
ATOM 2655 N N . ASN A 1 332 ? 53.418 3.894 -31.866 1.00 35.44 332 ASN A N 1
ATOM 2656 C CA . ASN A 1 332 ? 54.734 3.926 -31.236 1.00 35.44 332 ASN A CA 1
ATOM 2657 C C . ASN A 1 332 ? 55.109 5.339 -30.793 1.00 35.44 332 ASN A C 1
ATOM 2659 O O . ASN A 1 332 ? 54.663 6.297 -31.468 1.00 35.44 332 ASN A O 1
#

Nearest PDB structures (foldseek):
  4y61-assembly1_A  TM=9.354E-02  e=9.638E-01  Mus musculus
  6leg-assembly1_C  TM=8.429E-02  e=5.423E-01  Escherichia coli
  6lem-assembly1_B  TM=9.597E-02  e=7.025E+00  Escherichia coli
  3lpf-assembly1_A  TM=9.188E-02  e=7.800E+00  Escherichia coli K-12

Foldseek 3Di:
DDDDDDDPALLDKDAFADWDDDPPAPKIKGFGIKFLAKDKDKDKDFAQQFFKKFWKWKDFDVDTDIAIAGQPDPVRQKDQDPQEMEGEHEDADQVCVVVLLVVCLDPQFFFWKFWDQDPDPTTDIDTDGAQDKDDDPPALKIKHFHDKEQAWDQDPPVRDTDRPDPHRPWIWIWMWIDNPPDIDIDIATQSDLDDPPDPDDDPIRMHTHTPDRRQAFFYWYFYDYPPHFIKIWGDDPSTIDIDGADAPDWAATNPNSMTMGGPDMDGNIDIDIDIDRPGSHNDWIWIWMWIDDPNDTDIDIATAQDWDWDQDPVGIDTDHDYDDDDPDPPPD

Secondary structure (DSSP, 8-state):
-------S-TTS-EEEEEEEE-TTSS-EEEEEEEESBEEEEEEEEEEEEEEEEEEEEEEETTEEEEEEEESS-GGGSEEE-SS-EEEEEE-S-GGGHHHHHHHHTSTT--EEEEEESSS-SSPEEEEE-TT-EEE-TTSS-EEEEEEEETBEEE-TTT--EEE--SS-SB-EEEEEEE-SS-EEEEEEESS-SS-TT-SS--SSEEEEEE---TT-TTEEEEEE-TTS--EEEEEETTEEEEEE--TT-EEE-SSTT-EEEEEEEEEEEEEEEEEEE--SSSSB-EEEEEEEETTEEEEEEEEBT-EEEEEETTEEEEEEB-PPPP------

Solvent-accessible surface area (backbone atoms only — not comparable to full-atom values): 18937 Å² total; per-residue (Å²): 140,86,80,91,79,89,71,96,48,66,37,43,73,41,82,37,90,45,78,45,75,43,87,97,55,86,39,35,38,34,37,47,30,40,24,11,14,59,36,83,46,74,46,78,42,82,35,93,89,30,27,48,29,38,38,31,39,39,40,34,89,97,40,80,44,82,44,70,32,24,58,72,41,84,89,28,22,57,50,79,60,96,52,29,32,43,31,44,44,73,49,78,52,44,90,47,48,70,61,48,52,61,53,53,46,39,90,65,38,56,26,37,38,36,34,30,95,56,96,58,93,68,46,52,76,40,72,38,35,64,73,43,72,48,75,44,84,100,56,72,38,33,42,31,30,71,39,75,30,34,15,56,43,66,40,88,86,80,66,42,81,42,67,80,42,89,57,66,90,39,34,30,39,33,38,35,40,34,60,87,85,54,78,38,78,46,66,37,32,46,90,40,82,65,60,94,81,72,88,70,86,61,97,56,58,58,42,38,41,69,70,77,58,86,86,40,56,22,23,38,35,43,38,37,26,73,98,42,82,47,30,35,38,35,42,58,95,90,36,60,45,75,44,80,63,56,75,64,45,78,46,59,26,53,49,72,68,28,30,36,24,42,68,48,78,41,71,35,16,40,84,45,76,45,83,39,69,74,46,74,42,72,76,40,45,27,37,39,30,33,46,35,45,94,95,42,77,42,82,44,70,31,38,62,76,38,79,36,81,44,82,52,100,90,44,74,50,75,49,69,37,71,84,79,76,68,92,67,80,80,76,126

pLDDT: mean 87.8, std 10.62, range [35.44, 97.81]

Mean predicted aligned error: 9.54 Å

Radius of gyration: 26.09 Å; Cα contacts (8 Å, |Δi|>4): 738; chains: 1; bounding box: 76×50×67 Å

Sequence (332 aa):
MSFPITVSDENNQEKLDRVLPVMGTPLKIRLRQYLPDLKWKTTAVEHKSGGIVAKLTITGENLKQDVWLSSNDPARQSITSSIGGVALKRIHDPNTVEKLLRELIDANAVGILSVWPDDSNTPLDYVVKPGETLAVPKTKYKLSFLDYLSHYSIDAKTKKVINRTDKRPNPAVKVRVDDGEKNYEQWLWSKFPSSPHKKLQVPLRMKFTDFNLSGTDGKYILVVAQGSEPRILFIKDAKMHAKKTMLGESYPFANKQYSFTIDKVFEHALIKTDWANNSEKLLRPAVVATVEHDDTVQEAVLELNKPFHHKTRFGTVVLLYRRQTGPSERTN